Protein 1JYE (pdb70)

Nearest PDB structures (foldseek):
  1jye-assembly1_A-2  TM=1.004E+00  e=9.798E-61  Escherichia coli
  1jyf-assembly1_A  TM=9.906E-01  e=1.020E-54  Escherichia coli
  1efa-assembly2_C  TM=9.913E-01  e=7.506E-55  Escherichia coli
  1efa-assembly1_B  TM=9.898E-01  e=4.723E-54  Escherichia coli
  2pe5-assembly2_C-2  TM=9.910E-01  e=2.701E-52  Escherichia coli

Radius of gyration: 19.27 Å; Cα contacts (8 Å, |Δi|>4): 608; chains: 1; bounding box: 32×57×35 Å

Solvent-accessible surface area: 11690 Å² total; per-residue (Å²): 121,48,0,0,0,0,0,13,15,68,100,66,43,30,15,32,58,12,3,57,7,0,79,59,60,1,113,106,67,58,7,70,33,41,60,24,109,5,144,145,91,42,27,117,15,0,48,69,5,0,124,76,2,37,69,104,210,8,53,0,0,0,0,7,12,31,5,61,46,122,45,0,66,32,0,59,79,33,1,86,158,33,28,5,2,0,11,26,3,20,30,146,4,101,7,6,0,0,9,20,11,28,66,54,0,0,68,37,1,0,74,20,0,39,89,54,38,1,113,88,0,1,4,2,1,0,24,65,100,10,8,34,1,84,39,18,23,61,5,3,52,78,15,0,95,158,52,169,12,164,31,55,18,90,56,82,8,81,45,44,32,108,8,0,34,89,35,1,41,84,2,21,115,114,58,50,80,1,38,0,4,2,0,0,7,0,65,0,0,69,3,0,5,108,0,0,79,108,47,67,51,150,16,2,43,48,1,0,0,2,1,4,9,36,9,138,98,0,53,107,21,155,37,44,0,0,0,1,88,18,44,18,126,57,2,0,54,19,0,0,42,49,0,28,72,19,54,121,72,106,31,105,153,29,52,62,87,8,99,19,54,40,34,146,60,139,0,12,95,59,85

Secondary structure (DSSP, 8-state):
-EEEEEES-TTSHHHHHHHHHHHHHHHHTT-EEEEEE--SSSHHHHHHHHHHHHTTT-S-EEEES---HHHHHHHHHHTTTS-EEESSS-TTSSS-EEEE-HHHHHHHHHHHHHHHT--SEEEEE--TTSHHHHHHHHHHHHHHHHTT---SEEEE--SSHHHHHHHHHHHHHTT---SEEEESSHHHHHHHHHHHHHTT--BTTTBEEE-SB--GGGGGSSSPPBEEE--HHHHHHHHHHHHHHHHTT-S-SSEEEE--EEE--SS----

InterPro domains:
  IPR000843 LacI-type HTH domain [PF00356] (5-50)
  IPR000843 LacI-type HTH domain [PR00036] (5-15)
  IPR000843 LacI-type HTH domain [PR00036] (15-25)
  IPR000843 LacI-type HTH domain [PS50932] (4-58)
  IPR000843 LacI-type HTH domain [SM00354] (3-73)
  IPR000843 LacI-type HTH domain [cd01392] (7-58)
  IPR010982 Lambda repressor-like, DNA-binding domain superfamily [G3DSA:1.10.260.40] (1-62)
  IPR010982 Lambda repressor-like, DNA-binding domain superfamily [SSF47413] (2-61)
  IPR028082 Periplasmic binding protein-like I [SSF53822] (61-326)
  IPR046335 Transcriptional regulator LacI/GalR-like, sensor domain [PF13377] (171-329)

Structure (mmCIF, N/CA/C/O backbone):
data_1JYE
#
_entry.id   1JYE
#
_cell.length_a   87.007
_cell.length_b   87.007
_cell.length_c   224.098
_cell.angle_alpha   90.00
_cell.angle_beta   90.00
_cell.angle_gamma   90.00
#
_symmetry.space_group_name_H-M   'I 41 2 2'
#
loop_
_entity.id
_entity.type
_entity.pdbx_description
1 polymer 'Lactose Operon Repressor'
2 non-polymer GLYCEROL
3 water water
#
loop_
_atom_site.group_PDB
_atom_site.id
_atom_site.type_symbol
_atom_site.label_atom_id
_atom_site.label_alt_id
_atom_site.label_comp_id
_atom_site.label_asym_id
_atom_site.label_entity_id
_atom_site.label_seq_id
_atom_site.pdbx_PDB_ins_code
_atom_site.Cartn_x
_atom_site.Cartn_y
_atom_site.Cartn_z
_atom_site.occupancy
_atom_site.B_iso_or_equiv
_atom_site.auth_seq_id
_atom_site.auth_comp_id
_atom_site.auth_asym_id
_atom_site.auth_atom_id
_atom_site.pdbx_PDB_model_num
ATOM 1 N N . LEU A 1 62 ? 55.976 64.305 82.310 1.00 32.68 62 LEU A N 1
ATOM 2 C CA . LEU A 1 62 ? 55.750 63.452 83.513 1.00 31.86 62 LEU A CA 1
ATOM 3 C C . LEU A 1 62 ? 56.924 62.500 83.707 1.00 31.25 62 LEU A C 1
ATOM 4 O O . LEU A 1 62 ? 57.338 61.815 82.771 1.00 29.73 62 LEU A O 1
ATOM 9 N N . LEU A 1 63 ? 57.447 62.454 84.929 1.00 30.31 63 LEU A N 1
ATOM 10 C CA . LEU A 1 63 ? 58.591 61.603 85.238 1.00 28.59 63 LEU A CA 1
ATOM 11 C C . LEU A 1 63 ? 58.507 60.962 86.622 1.00 27.73 63 LEU A C 1
ATOM 12 O O . LEU A 1 63 ? 58.271 61.645 87.620 1.00 29.08 63 LEU A O 1
ATOM 17 N N . ILE A 1 64 ? 58.707 59.649 86.679 1.00 24.75 64 ILE A N 1
ATOM 18 C CA . ILE A 1 64 ? 58.683 58.934 87.948 1.00 22.99 64 ILE A CA 1
ATOM 19 C C . ILE A 1 64 ? 60.006 58.205 88.151 1.00 21.61 64 ILE A C 1
ATOM 20 O O . ILE A 1 64 ? 60.744 57.954 87.196 1.00 21.12 64 ILE A O 1
ATOM 25 N N . GLY A 1 65 ? 60.310 57.880 89.401 1.00 18.01 65 GLY A N 1
ATOM 26 C CA . GLY A 1 65 ? 61.552 57.197 89.694 1.00 16.95 65 GLY A CA 1
ATOM 27 C C . GLY A 1 65 ? 61.335 55.844 90.335 1.00 17.21 65 GLY A C 1
ATOM 28 O O . GLY A 1 65 ? 60.389 55.648 91.098 1.00 17.01 65 GLY A O 1
ATOM 29 N N . VAL A 1 66 ? 62.215 54.904 90.015 1.00 15.38 66 VAL A N 1
ATOM 30 C CA . VAL A 1 66 ? 62.131 53.563 90.572 1.00 15.56 66 VAL A CA 1
ATOM 31 C C . VAL A 1 66 ? 63.460 53.173 91.210 1.00 16.12 66 VAL A C 1
ATOM 32 O O . VAL A 1 66 ? 64.502 53.212 90.555 1.00 15.27 66 VAL A O 1
ATOM 36 N N . ALA A 1 67 ? 63.421 52.824 92.493 1.00 15.57 67 ALA A N 1
ATOM 37 C CA . ALA A 1 67 ? 64.613 52.364 93.201 1.00 16.19 67 ALA A CA 1
ATOM 38 C C . ALA A 1 67 ? 64.375 50.859 93.221 1.00 16.28 67 ALA A C 1
ATOM 39 O O . ALA A 1 67 ? 63.389 50.393 93.792 1.00 16.50 67 ALA A O 1
ATOM 41 N N . THR A 1 68 ? 65.261 50.088 92.603 1.00 15.96 68 THR A N 1
ATOM 42 C CA . THR A 1 68 ? 65.019 48.651 92.526 1.00 15.23 68 THR A CA 1
ATOM 43 C C . THR A 1 68 ? 66.161 47.711 92.867 1.00 16.33 68 THR A C 1
ATOM 44 O O . THR A 1 68 ? 67.336 48.058 92.741 1.00 16.65 68 THR A O 1
ATOM 48 N N . SER A 1 69 ? 65.789 46.508 93.298 1.00 16.44 69 SER A N 1
ATOM 49 C CA . SER A 1 69 ? 66.756 45.465 93.595 1.00 17.34 69 SER A CA 1
ATOM 50 C C . SER A 1 69 ? 67.341 45.132 92.226 1.00 17.36 69 SER A C 1
ATOM 51 O O . SER A 1 69 ? 66.770 45.506 91.202 1.00 18.20 69 SER A O 1
ATOM 54 N N . SER A 1 70 ? 68.461 44.421 92.207 1.00 17.91 70 SER A N 1
ATOM 55 C CA . SER A 1 70 ? 69.108 44.070 90.949 1.00 18.11 70 SER A CA 1
ATOM 56 C C . SER A 1 70 ? 68.174 43.462 89.906 1.00 18.27 70 SER A C 1
ATOM 57 O O . SER A 1 70 ? 67.407 42.542 90.196 1.00 17.28 70 SER A O 1
ATOM 60 N N . LEU A 1 71 ? 68.254 43.977 88.683 1.00 17.64 71 LEU A N 1
ATOM 61 C CA . LEU A 1 71 ? 67.428 43.473 87.595 1.00 19.22 71 LEU A CA 1
ATOM 62 C C . LEU A 1 71 ? 67.989 42.159 87.061 1.00 18.93 71 LEU A C 1
ATOM 63 O O . LEU A 1 71 ? 67.422 41.554 86.153 1.00 19.78 71 LEU A O 1
ATOM 68 N N . ALA A 1 72 ? 69.107 41.722 87.634 1.00 20.23 72 ALA A N 1
ATOM 69 C CA . ALA A 1 72 ? 69.714 40.458 87.236 1.00 21.19 72 ALA A CA 1
ATOM 70 C C . ALA A 1 72 ? 68.844 39.356 87.829 1.00 21.91 72 ALA A C 1
ATOM 71 O O . ALA A 1 72 ? 68.890 38.205 87.392 1.00 22.12 72 ALA A O 1
ATOM 73 N N . LEU A 1 73 ? 68.054 39.730 88.834 1.00 20.99 73 LEU A N 1
ATOM 74 C CA . LEU A 1 73 ? 67.140 38.812 89.507 1.00 21.41 73 LEU A CA 1
ATOM 75 C C . LEU A 1 73 ? 65.840 38.766 88.705 1.00 21.70 73 LEU A C 1
ATOM 76 O O . LEU A 1 73 ? 65.375 39.791 88.203 1.00 21.82 73 LEU A O 1
ATOM 81 N N . HIS A 1 74 ? 65.249 37.581 88.594 1.00 21.18 74 HIS A N 1
ATOM 82 C CA . HIS A 1 74 ? 64.025 37.410 87.821 1.00 21.94 74 HIS A CA 1
ATOM 83 C C . HIS A 1 74 ? 62.822 38.232 88.274 1.00 20.43 74 HIS A C 1
ATOM 84 O O . HIS A 1 74 ? 62.254 38.983 87.483 1.00 19.62 74 HIS A O 1
ATOM 91 N N . ALA A 1 75 ? 62.428 38.095 89.536 1.00 19.89 75 ALA A N 1
ATOM 92 C CA . ALA A 1 75 ? 61.269 38.831 90.037 1.00 20.23 75 ALA A CA 1
ATOM 93 C C . ALA A 1 75 ? 61.368 40.344 89.817 1.00 18.21 75 ALA A C 1
ATOM 94 O O . ALA A 1 75 ? 60.463 40.953 89.244 1.00 17.81 75 ALA A O 1
ATOM 96 N N . PRO A 1 76 ? 62.465 40.974 90.268 1.00 18.35 76 PRO A N 1
ATOM 97 C CA . PRO A 1 76 ? 62.593 42.421 90.074 1.00 18.45 76 PRO A CA 1
ATOM 98 C C . PRO A 1 76 ? 62.488 42.837 88.604 1.00 18.19 76 PRO A C 1
ATOM 99 O O . PRO A 1 76 ? 61.826 43.819 88.277 1.00 17.11 76 PRO A O 1
ATOM 103 N N . SER A 1 77 ? 63.132 42.087 87.714 1.00 17.74 77 SER A N 1
ATOM 104 C CA . SER A 1 77 ? 63.081 42.429 86.297 1.00 18.13 77 SER A CA 1
ATOM 105 C C . SER A 1 77 ? 61.670 42.318 85.718 1.00 16.97 77 SER A C 1
ATOM 106 O O . SER A 1 77 ? 61.285 43.109 84.864 1.00 16.89 77 SER A O 1
ATOM 109 N N . GLN A 1 78 ? 60.887 41.352 86.186 1.00 16.19 78 GLN A N 1
ATOM 110 C CA . GLN A 1 78 ? 59.526 41.206 85.675 1.00 16.84 78 GLN A CA 1
ATOM 111 C C . GLN A 1 78 ? 58.676 42.383 86.145 1.00 15.26 78 GLN A C 1
ATOM 112 O O . GLN A 1 78 ? 57.870 42.929 85.392 1.00 14.26 78 GLN A O 1
ATOM 118 N N . ILE A 1 79 ? 58.859 42.774 87.400 1.00 14.42 79 ILE A N 1
ATOM 119 C CA . ILE A 1 79 ? 58.108 43.892 87.948 1.00 14.19 79 ILE A CA 1
ATOM 120 C C . ILE A 1 79 ? 58.455 45.198 87.238 1.00 13.42 79 ILE A C 1
ATOM 121 O O . ILE A 1 79 ? 57.567 45.935 86.811 1.00 13.87 79 ILE A O 1
ATOM 126 N N . VAL A 1 80 ? 59.746 45.481 87.099 1.00 15.25 80 VAL A N 1
ATOM 127 C CA . VAL A 1 80 ? 60.163 46.718 86.450 1.00 13.69 80 VAL A CA 1
ATOM 128 C C . VAL A 1 80 ? 59.743 46.762 84.983 1.00 13.23 80 VAL A C 1
ATOM 129 O O . VAL A 1 80 ? 59.404 47.824 84.464 1.00 12.87 80 VAL A O 1
ATOM 133 N N . ALA A 1 81 ? 59.749 45.611 84.317 1.00 14.56 81 ALA A N 1
ATOM 134 C CA . ALA A 1 81 ? 59.328 45.561 82.919 1.00 14.07 81 ALA A CA 1
ATOM 135 C C . ALA A 1 81 ? 57.879 46.036 82.831 1.00 13.91 81 ALA A C 1
ATOM 136 O O . ALA A 1 81 ? 57.520 46.829 81.963 1.00 14.97 81 ALA A O 1
ATOM 138 N N . ALA A 1 82 ? 57.047 45.546 83.745 1.00 14.10 82 ALA A N 1
ATOM 139 C CA . ALA A 1 82 ? 55.638 45.918 83.774 1.00 14.16 82 ALA A CA 1
ATOM 140 C C . ALA A 1 82 ? 55.481 47.397 84.113 1.00 14.18 82 ALA A C 1
ATOM 141 O O . ALA A 1 82 ? 54.597 48.072 83.589 1.00 15.41 82 ALA A O 1
ATOM 143 N N . ILE A 1 83 ? 56.332 47.895 85.003 1.00 13.31 83 ILE A N 1
ATOM 144 C CA . ILE A 1 83 ? 56.291 49.303 85.377 1.00 13.53 83 ILE A CA 1
ATOM 145 C C . ILE A 1 83 ? 56.587 50.161 84.148 1.00 14.83 83 ILE A C 1
ATOM 146 O O . ILE A 1 83 ? 55.864 51.115 83.850 1.00 15.96 83 ILE A O 1
ATOM 151 N N . LEU A 1 84 ? 57.647 49.809 83.426 1.00 15.11 84 LEU A N 1
ATOM 152 C CA . LEU A 1 84 ? 58.032 50.564 82.239 1.00 15.82 84 LEU A CA 1
ATOM 153 C C . LEU A 1 84 ? 56.961 50.507 81.158 1.00 17.11 84 LEU A C 1
ATOM 154 O O . LEU A 1 84 ? 56.714 51.495 80.467 1.00 18.44 84 LEU A O 1
ATOM 159 N N . SER A 1 85 ? 56.325 49.351 81.009 1.00 17.29 85 SER A N 1
ATOM 160 C CA . SER A 1 85 ? 55.278 49.203 80.007 1.00 18.95 85 SER A CA 1
ATOM 161 C C . SER A 1 85 ? 54.085 50.104 80.318 1.00 18.77 85 SER A C 1
ATOM 162 O O . SER A 1 85 ? 53.599 50.831 79.448 1.00 18.18 85 SER A O 1
ATOM 165 N N . ARG A 1 86 ? 53.618 50.061 81.564 1.00 16.83 86 ARG A N 1
ATOM 166 C CA . ARG A 1 86 ? 52.471 50.867 81.968 1.00 18.16 86 ARG A CA 1
ATOM 167 C C . ARG A 1 86 ? 52.793 52.358 81.955 1.00 19.37 86 ARG A C 1
ATOM 168 O O . ARG A 1 86 ? 51.947 53.180 81.594 1.00 20.62 86 ARG A O 1
ATOM 176 N N . ALA A 1 87 ? 54.014 52.708 82.348 1.00 18.09 87 ALA A N 1
ATOM 177 C CA . ALA A 1 87 ? 54.431 54.105 82.358 1.00 18.76 87 ALA A CA 1
ATOM 178 C C . ALA A 1 87 ? 54.359 54.650 80.934 1.00 20.74 87 ALA A C 1
ATOM 179 O O . ALA A 1 87 ? 53.839 55.742 80.700 1.00 20.99 87 ALA A O 1
ATOM 181 N N . ASP A 1 88 ? 54.884 53.875 79.990 1.00 22.03 88 ASP A N 1
ATOM 182 C CA . ASP A 1 88 ? 54.876 54.256 78.580 1.00 25.37 88 ASP A CA 1
ATOM 183 C C . ASP A 1 88 ? 53.433 54.488 78.143 1.00 26.27 88 ASP A C 1
ATOM 184 O O . ASP A 1 88 ? 53.125 55.471 77.467 1.00 26.33 88 ASP A O 1
ATOM 189 N N . GLN A 1 89 ? 52.554 53.574 78.542 1.00 26.20 89 GLN A N 1
ATOM 190 C CA . GLN A 1 89 ? 51.136 53.652 78.205 1.00 27.58 89 GLN A CA 1
ATOM 191 C C . GLN A 1 89 ? 50.490 54.932 78.718 1.00 27.65 89 GLN A C 1
ATOM 192 O O . GLN A 1 89 ? 49.633 55.513 78.052 1.00 27.87 89 GLN A O 1
ATOM 198 N N . LEU A 1 90 ? 50.902 55.368 79.903 1.00 25.93 90 LEU A N 1
ATOM 199 C CA . LEU A 1 90 ? 50.334 56.567 80.506 1.00 27.21 90 LEU A CA 1
ATOM 200 C C . LEU A 1 90 ? 51.125 57.843 80.227 1.00 27.11 90 LEU A C 1
ATOM 201 O O . LEU A 1 90 ? 50.834 58.895 80.798 1.00 28.45 90 LEU A O 1
ATOM 206 N N . GLY A 1 91 ? 52.122 57.747 79.353 1.00 26.98 91 GLY A N 1
ATOM 207 C CA . GLY A 1 91 ? 52.921 58.910 79.002 1.00 26.50 91 GLY A CA 1
ATOM 208 C C . GLY A 1 91 ? 53.887 59.399 80.064 1.00 26.09 91 GLY A C 1
ATOM 209 O O . GLY A 1 91 ? 54.165 60.595 80.155 1.00 27.58 91 GLY A O 1
ATOM 210 N N . ALA A 1 92 ? 54.412 58.483 80.869 1.00 23.81 92 ALA A N 1
ATOM 211 C CA . ALA A 1 92 ? 55.353 58.857 81.915 1.00 22.52 92 ALA A CA 1
ATOM 212 C C . ALA A 1 92 ? 56.725 58.249 81.660 1.00 20.82 92 ALA A C 1
ATOM 213 O O . ALA A 1 92 ? 56.834 57.067 81.333 1.00 22.21 92 ALA A O 1
ATOM 215 N N . SER A 1 93 ? 57.766 59.064 81.796 1.00 20.42 93 SER A N 1
ATOM 216 C CA . SER A 1 93 ? 59.132 58.593 81.621 1.00 20.28 93 SER A CA 1
ATOM 217 C C . SER A 1 93 ? 59.573 58.059 82.973 1.00 19.66 93 SER A C 1
ATOM 218 O O . SER A 1 93 ? 59.035 58.459 84.007 1.00 19.88 93 SER A O 1
ATOM 221 N N . VAL A 1 94 ? 60.554 57.166 82.968 1.00 18.52 94 VAL A N 1
ATOM 222 C CA . VAL A 1 94 ? 61.012 56.558 84.209 1.00 17.07 94 VAL A CA 1
ATOM 223 C C . VAL A 1 94 ? 62.520 56.561 84.419 1.00 17.89 94 VAL A C 1
ATOM 224 O O . VAL A 1 94 ? 63.280 56.094 83.567 1.00 18.21 94 VAL A O 1
ATOM 228 N N . VAL A 1 95 ? 62.946 57.092 85.562 1.00 16.87 95 VAL A N 1
ATOM 229 C CA . VAL A 1 95 ? 64.356 57.103 85.922 1.00 16.93 95 VAL A CA 1
ATOM 230 C C . VAL A 1 95 ? 64.500 55.881 86.824 1.00 17.60 95 VAL A C 1
ATOM 231 O O . VAL A 1 95 ? 63.745 55.722 87.783 1.00 17.14 95 VAL A O 1
ATOM 235 N N . VAL A 1 96 ? 65.454 55.011 86.510 1.00 16.68 96 VAL A N 1
ATOM 236 C CA . VAL A 1 96 ? 65.650 53.799 87.295 1.00 17.43 96 VAL A CA 1
ATOM 237 C C . VAL A 1 96 ? 67.007 53.771 87.981 1.00 19.33 96 VAL A C 1
ATOM 238 O O . VAL A 1 96 ? 68.042 53.967 87.342 1.00 19.59 96 VAL A O 1
ATOM 242 N N . SER A 1 97 ? 66.992 53.529 89.289 1.00 18.57 97 SER A N 1
ATOM 243 C CA . SER A 1 97 ? 68.216 53.452 90.074 1.00 19.83 97 SER A CA 1
ATOM 244 C C . SER A 1 97 ? 68.276 52.067 90.709 1.00 21.21 97 SER A C 1
ATOM 245 O O . SER A 1 97 ? 67.341 51.654 91.401 1.00 19.82 97 SER A O 1
ATOM 248 N N . MET A 1 98 ? 69.363 51.344 90.462 1.00 20.50 98 MET A N 1
ATOM 249 C CA . MET A 1 98 ? 69.518 50.005 91.016 1.00 23.54 98 MET A CA 1
ATOM 250 C C . MET A 1 98 ? 70.311 50.119 92.312 1.00 27.23 98 MET A C 1
ATOM 251 O O . MET A 1 98 ? 71.440 50.606 92.321 1.00 27.25 98 MET A O 1
ATOM 256 N N . VAL A 1 99 ? 69.710 49.669 93.408 1.00 29.46 99 VAL A N 1
ATOM 257 C CA . VAL A 1 99 ? 70.339 49.758 94.720 1.00 34.49 99 VAL A CA 1
ATOM 258 C C . VAL A 1 99 ? 71.606 48.930 94.884 1.00 38.61 99 VAL A C 1
ATOM 259 O O . VAL A 1 99 ? 71.648 47.752 94.533 1.00 39.19 99 VAL A O 1
ATOM 263 N N . GLU A 1 100 ? 72.636 49.568 95.438 1.00 43.06 100 GLU A N 1
ATOM 264 C CA . GLU A 1 100 ? 73.928 48.933 95.672 1.00 47.51 100 GLU A CA 1
ATOM 265 C C . GLU A 1 100 ? 73.795 47.658 96.502 1.00 49.08 100 GLU A C 1
ATOM 266 O O . GLU A 1 100 ? 74.787 46.988 96.788 1.00 50.20 100 GLU A O 1
ATOM 272 N N . ARG A 1 101 ? 72.564 47.339 96.891 1.00 51.10 101 ARG A N 1
ATOM 273 C CA . ARG A 1 101 ? 72.271 46.141 97.670 1.00 51.91 101 ARG A CA 1
ATOM 274 C C . ARG A 1 101 ? 72.701 46.223 99.130 1.00 51.21 101 ARG A C 1
ATOM 275 O O . ARG A 1 101 ? 73.656 46.919 99.477 1.00 51.25 101 ARG A O 1
ATOM 283 N N . SER A 1 102 ? 71.975 45.497 99.974 1.00 49.97 102 SER A N 1
ATOM 284 C CA . SER A 1 102 ? 72.245 45.430 101.404 1.00 48.39 102 SER A CA 1
ATOM 285 C C . SER A 1 102 ? 72.261 46.769 102.131 1.00 46.59 102 SER A C 1
ATOM 286 O O . SER A 1 102 ? 73.210 47.546 102.005 1.00 47.06 102 SER A O 1
ATOM 289 N N . GLY A 1 103 ? 71.206 47.037 102.895 1.00 43.84 103 GLY A N 1
ATOM 290 C CA . GLY A 1 103 ? 71.158 48.268 103.660 1.00 40.40 103 GLY A CA 1
ATOM 291 C C . GLY A 1 103 ? 70.136 49.325 103.293 1.00 37.03 103 GLY A C 1
ATOM 292 O O . GLY A 1 103 ? 69.854 49.579 102.120 1.00 35.59 103 GLY A O 1
ATOM 293 N N . VAL A 1 104 ? 69.589 49.954 104.328 1.00 33.50 104 VAL A N 1
ATOM 294 C CA . VAL A 1 104 ? 68.609 51.013 104.164 1.00 30.14 104 VAL A CA 1
ATOM 295 C C . VAL A 1 104 ? 69.324 52.264 103.656 1.00 28.78 104 VAL A C 1
ATOM 296 O O . VAL A 1 104 ? 68.734 53.088 102.961 1.00 27.00 104 VAL A O 1
ATOM 300 N N . GLU A 1 105 ? 70.603 52.397 103.999 1.00 28.32 105 GLU A N 1
ATOM 301 C CA . GLU A 1 105 ? 71.383 53.552 103.567 1.00 27.82 105 GLU A CA 1
ATOM 302 C C . GLU A 1 105 ? 71.568 53.552 102.053 1.00 26.09 105 GLU A C 1
ATOM 303 O O . GLU A 1 105 ? 71.523 54.602 101.417 1.00 25.70 105 GLU A O 1
ATOM 309 N N . ALA A 1 106 ? 71.780 52.370 101.485 1.00 25.15 106 ALA A N 1
ATOM 310 C CA . ALA A 1 106 ? 71.963 52.240 100.044 1.00 23.61 106 ALA A CA 1
ATOM 311 C C . ALA A 1 106 ? 70.678 52.650 99.332 1.00 23.24 106 ALA A C 1
ATOM 312 O O . ALA A 1 106 ? 70.716 53.286 98.278 1.00 21.49 106 ALA A O 1
ATOM 314 N N . CYS A 1 107 ? 69.539 52.289 99.917 1.00 21.43 107 CYS A N 1
ATOM 315 C CA . CYS A 1 107 ? 68.250 52.627 99.326 1.00 21.37 107 CYS A CA 1
ATOM 316 C C . CYS A 1 107 ? 67.988 54.122 99.466 1.00 21.84 107 CYS A C 1
ATOM 317 O O . CYS A 1 107 ? 67.458 54.753 98.555 1.00 21.84 107 CYS A O 1
ATOM 320 N N . LYS A 1 108 ? 68.360 54.691 100.609 1.00 21.55 108 LYS A N 1
ATOM 321 C CA . LYS A 1 108 ? 68.168 56.121 100.822 1.00 22.06 108 LYS A CA 1
ATOM 322 C C . LYS A 1 108 ? 68.979 56.913 99.801 1.00 20.78 108 LYS A C 1
ATOM 323 O O . LYS A 1 108 ? 68.528 57.939 99.295 1.00 21.54 108 LYS A O 1
ATOM 329 N N . THR A 1 109 ? 70.179 56.431 99.502 1.00 21.74 109 THR A N 1
ATOM 330 C CA . THR A 1 109 ? 71.039 57.099 98.533 1.00 22.29 109 THR A CA 1
ATOM 331 C C . THR A 1 109 ? 70.377 57.071 97.158 1.00 21.33 109 THR A C 1
ATOM 332 O O . THR A 1 109 ? 70.373 58.071 96.438 1.00 21.16 109 THR A O 1
ATOM 336 N N . ALA A 1 110 ? 69.812 55.921 96.801 1.00 20.75 110 ALA A N 1
ATOM 337 C CA . ALA A 1 110 ? 69.139 55.781 95.516 1.00 18.95 110 ALA A CA 1
ATOM 338 C C . ALA A 1 110 ? 67.988 56.778 95.430 1.00 19.85 110 ALA A C 1
ATOM 339 O O . ALA A 1 110 ? 67.815 57.458 94.417 1.00 18.51 110 ALA A O 1
ATOM 341 N N . VAL A 1 111 ? 67.202 56.862 96.499 1.00 19.35 111 VAL A N 1
ATOM 342 C CA . VAL A 1 111 ? 66.076 57.784 96.544 1.00 20.44 111 VAL A CA 1
ATOM 343 C C . VAL A 1 111 ? 66.566 59.222 96.400 1.00 20.86 111 VAL A C 1
ATOM 344 O O . VAL A 1 111 ? 65.965 60.021 95.684 1.00 20.70 111 VAL A O 1
ATOM 348 N N . HIS A 1 112 ? 67.661 59.548 97.079 1.00 22.41 112 HIS A N 1
ATOM 349 C CA . HIS A 1 112 ? 68.224 60.891 96.999 1.00 24.22 112 HIS A CA 1
ATOM 350 C C . HIS A 1 112 ? 68.586 61.239 95.553 1.00 24.22 112 HIS A C 1
ATOM 351 O O . HIS A 1 112 ? 68.237 62.313 95.063 1.00 23.16 112 HIS A O 1
ATOM 358 N N . ASN A 1 113 ? 69.276 60.328 94.872 1.00 23.30 113 ASN A N 1
ATOM 359 C CA . ASN A 1 113 ? 69.673 60.567 93.486 1.00 24.47 113 ASN A CA 1
ATOM 360 C C . ASN A 1 113 ? 68.464 60.715 92.568 1.00 23.19 113 ASN A C 1
ATOM 361 O O . ASN A 1 113 ? 68.485 61.506 91.626 1.00 23.15 113 ASN A O 1
ATOM 366 N N . LEU A 1 114 ? 67.411 59.946 92.835 1.00 22.80 114 LEU A N 1
ATOM 367 C CA . LEU A 1 114 ? 66.201 60.013 92.023 1.00 22.07 114 LEU A CA 1
ATOM 368 C C . LEU A 1 114 ? 65.497 61.356 92.208 1.00 23.01 114 LEU A C 1
ATOM 369 O O . LEU A 1 114 ? 65.004 61.948 91.245 1.00 22.87 114 LEU A O 1
ATOM 374 N N . LEU A 1 115 ? 65.455 61.834 93.447 1.00 23.15 115 LEU A N 1
ATOM 375 C CA . LEU A 1 115 ? 64.820 63.113 93.742 1.00 24.46 115 LEU A CA 1
ATOM 376 C C . LEU A 1 115 ? 65.585 64.248 93.069 1.00 25.26 115 LEU A C 1
ATOM 377 O O . LEU A 1 115 ? 65.004 65.271 92.703 1.00 25.41 115 LEU A O 1
ATOM 382 N N . ALA A 1 116 ? 66.890 64.062 92.906 1.00 26.52 116 ALA A N 1
ATOM 383 C CA . ALA A 1 116 ? 67.728 65.073 92.270 1.00 28.15 116 ALA A CA 1
ATOM 384 C C . ALA A 1 116 ? 67.399 65.184 90.782 1.00 28.84 116 ALA A C 1
ATOM 385 O O . ALA A 1 116 ? 67.738 66.177 90.132 1.00 28.41 116 ALA A O 1
ATOM 387 N N . GLN A 1 117 ? 66.745 64.159 90.244 1.00 28.64 117 GLN A N 1
ATOM 388 C CA . GLN A 1 117 ? 66.366 64.159 88.835 1.00 28.98 117 GLN A CA 1
ATOM 389 C C . GLN A 1 117 ? 64.964 64.736 88.658 1.00 29.25 117 GLN A C 1
ATOM 390 O O . GLN A 1 117 ? 64.390 64.688 87.572 1.00 29.73 117 GLN A O 1
ATOM 396 N N . ARG A 1 118 ? 64.421 65.277 89.745 1.00 30.35 118 ARG A N 1
ATOM 397 C CA . ARG A 1 118 ? 63.098 65.894 89.749 1.00 31.03 118 ARG A CA 1
ATOM 398 C C . ARG A 1 118 ? 61.921 64.965 89.458 1.00 29.91 118 ARG A C 1
ATOM 399 O O . ARG A 1 118 ? 60.981 65.349 88.763 1.00 28.92 118 ARG A O 1
ATOM 407 N N . VAL A 1 119 ? 61.961 63.748 89.988 1.00 28.64 119 VAL A N 1
ATOM 408 C CA . VAL A 1 119 ? 60.858 62.818 89.780 1.00 27.54 119 VAL A CA 1
ATOM 409 C C . VAL A 1 119 ? 59.693 63.292 90.653 1.00 26.72 119 VAL A C 1
ATOM 410 O O . VAL A 1 119 ? 59.914 63.880 91.714 1.00 27.09 119 VAL A O 1
ATOM 414 N N . SER A 1 120 ? 58.462 63.049 90.207 1.00 25.41 120 SER A N 1
ATOM 415 C CA . SER A 1 120 ? 57.281 63.472 90.959 1.00 25.61 120 SER A CA 1
ATOM 416 C C . SER A 1 120 ? 56.597 62.308 91.669 1.00 23.41 120 SER A C 1
ATOM 417 O O . SER A 1 120 ? 55.523 62.464 92.255 1.00 23.38 120 SER A O 1
ATOM 420 N N . GLY A 1 121 ? 57.229 61.142 91.611 1.00 21.14 121 GLY A N 1
ATOM 421 C CA . GLY A 1 121 ? 56.683 59.961 92.253 1.00 19.72 121 GLY A CA 1
ATOM 422 C C . GLY A 1 121 ? 57.757 58.898 92.327 1.00 18.86 121 GLY A C 1
ATOM 423 O O . GLY A 1 121 ? 58.601 58.805 91.437 1.00 18.52 121 GLY A O 1
ATOM 424 N N . LEU A 1 122 ? 57.730 58.095 93.386 1.00 16.45 122 LEU A N 1
ATOM 425 C CA . LEU A 1 122 ? 58.725 57.049 93.567 1.00 16.45 122 LEU A CA 1
ATOM 426 C C . LEU A 1 122 ? 58.138 55.669 93.829 1.00 16.14 122 LEU A C 1
ATOM 427 O O . LEU A 1 122 ? 57.210 55.518 94.619 1.00 15.89 122 LEU A O 1
ATOM 432 N N . ILE A 1 123 ? 58.681 54.665 93.148 1.00 13.71 123 ILE A N 1
ATOM 433 C CA . ILE A 1 123 ? 58.268 53.287 93.379 1.00 13.48 123 ILE A CA 1
ATOM 434 C C . ILE A 1 123 ? 59.504 52.611 93.970 1.00 15.22 123 ILE A C 1
ATOM 435 O O . ILE A 1 123 ? 60.570 52.589 93.350 1.00 16.20 123 ILE A O 1
ATOM 440 N N . ILE A 1 124 ? 59.369 52.094 95.187 1.00 13.66 124 ILE A N 1
ATOM 441 C CA . ILE A 1 124 ? 60.478 51.438 95.871 1.00 14.60 124 ILE A CA 1
ATOM 442 C C . ILE A 1 124 ? 60.328 49.922 95.757 1.00 14.41 124 ILE A C 1
ATOM 443 O O . ILE A 1 124 ? 59.558 49.297 96.495 1.00 14.78 124 ILE A O 1
ATOM 448 N N . ASN A 1 125 ? 61.069 49.342 94.818 1.00 13.94 125 ASN A N 1
ATOM 449 C CA . ASN A 1 125 ? 61.040 47.905 94.562 1.00 14.82 125 ASN A CA 1
ATOM 450 C C . ASN A 1 125 ? 62.295 47.282 95.174 1.00 16.00 125 ASN A C 1
ATOM 451 O O . ASN A 1 12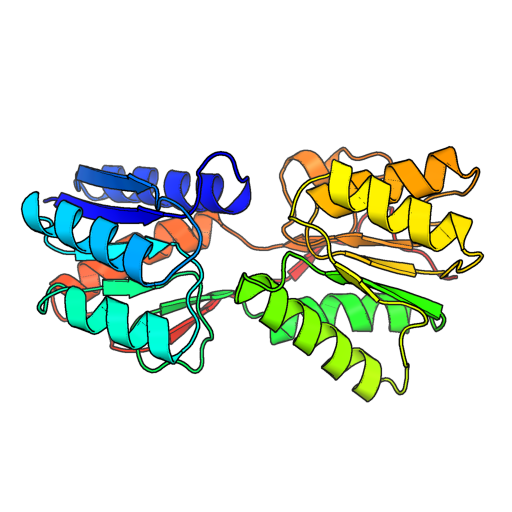5 ? 63.107 46.670 94.481 1.00 14.65 125 ASN A O 1
ATOM 456 N N . TYR A 1 126 ? 62.429 47.435 96.489 1.00 16.14 126 TYR A N 1
ATOM 457 C CA . TYR A 1 126 ? 63.589 46.950 97.228 1.00 16.45 126 TYR A CA 1
ATOM 458 C C . TYR A 1 126 ? 63.110 46.449 98.597 1.00 16.25 126 TYR A C 1
ATOM 459 O O . TYR A 1 126 ? 62.297 47.102 99.243 1.00 16.83 126 TYR A O 1
ATOM 468 N N . PRO A 1 127 ? 63.615 45.291 99.059 1.00 15.94 127 PRO A N 1
ATOM 469 C CA . PRO A 1 127 ? 63.194 44.741 100.356 1.00 15.66 127 PRO A CA 1
ATOM 470 C C . PRO A 1 127 ? 63.596 45.578 101.567 1.00 15.27 127 PRO A C 1
ATOM 471 O O . PRO A 1 127 ? 64.776 45.825 101.800 1.00 16.64 127 PRO A O 1
ATOM 475 N N . LEU A 1 128 ? 62.604 46.001 102.346 1.00 14.30 128 LEU A N 1
ATOM 476 C CA . LEU A 1 128 ? 62.860 46.829 103.523 1.00 15.18 128 LEU A CA 1
ATOM 477 C C . LEU A 1 128 ? 62.011 46.392 104.710 1.00 15.46 128 LEU A C 1
ATOM 478 O O . LEU A 1 128 ? 60.821 46.132 104.552 1.00 15.74 128 LEU A O 1
ATOM 483 N N . ASP A 1 129 ? 62.609 46.312 105.896 1.00 17.00 129 ASP A N 1
ATOM 484 C CA . ASP A 1 129 ? 61.820 45.929 107.059 1.00 18.19 129 ASP A CA 1
ATOM 485 C C . ASP A 1 129 ? 61.001 47.140 107.501 1.00 19.73 129 ASP A C 1
ATOM 486 O O . ASP A 1 129 ? 61.105 48.211 106.902 1.00 19.19 129 ASP A O 1
ATOM 491 N N . ASP A 1 130 ? 60.182 46.973 108.533 1.00 19.47 130 ASP A N 1
ATOM 492 C CA . ASP A 1 130 ? 59.319 48.054 108.999 1.00 22.54 130 ASP A CA 1
ATOM 493 C C . ASP A 1 130 ? 60.013 49.394 109.221 1.00 22.09 130 ASP A C 1
ATOM 494 O O . ASP A 1 130 ? 59.670 50.390 108.580 1.00 22.12 130 ASP A O 1
ATOM 499 N N . GLN A 1 131 ? 60.988 49.421 110.122 1.00 22.06 131 GLN A N 1
ATOM 500 C CA . GLN A 1 131 ? 61.704 50.654 110.425 1.00 23.03 131 GLN A CA 1
ATOM 501 C C . GLN A 1 131 ? 62.458 51.258 109.245 1.00 21.59 131 GLN A C 1
ATOM 502 O O . GLN A 1 131 ? 62.456 52.477 109.067 1.00 20.89 131 GLN A O 1
ATOM 508 N N . ASP A 1 132 ? 63.096 50.417 108.437 1.00 21.04 132 ASP A N 1
ATOM 509 C CA . ASP A 1 132 ? 63.837 50.920 107.286 1.00 20.21 132 ASP A CA 1
ATOM 510 C C . ASP A 1 132 ? 62.911 51.498 106.218 1.00 19.56 132 ASP A C 1
ATOM 511 O O . ASP A 1 132 ? 63.249 52.492 105.572 1.00 17.96 132 ASP A O 1
ATOM 516 N N . ALA A 1 133 ? 61.746 50.882 106.026 1.00 18.16 133 ALA A N 1
ATOM 517 C CA . ALA A 1 133 ? 60.800 51.381 105.030 1.00 18.11 133 ALA A CA 1
ATOM 518 C C . ALA A 1 133 ? 60.295 52.754 105.466 1.00 18.54 133 ALA A C 1
ATOM 519 O O . ALA A 1 133 ? 60.153 53.667 104.650 1.00 18.35 133 ALA A O 1
ATOM 521 N N . ILE A 1 134 ? 60.023 52.898 106.759 1.00 18.87 134 ILE A N 1
ATOM 522 C CA . ILE A 1 134 ? 59.555 54.176 107.284 1.00 19.54 134 ILE A CA 1
ATOM 523 C C . ILE A 1 134 ? 60.649 55.223 107.078 1.00 19.53 134 ILE A C 1
ATOM 524 O O . ILE A 1 134 ? 60.369 56.369 106.724 1.00 20.91 134 ILE A O 1
ATOM 529 N N . ALA A 1 135 ? 61.898 54.814 107.280 1.00 20.53 135 ALA A N 1
ATOM 530 C CA . ALA A 1 135 ? 63.036 55.711 107.110 1.00 20.82 135 ALA A CA 1
ATOM 531 C C . ALA A 1 135 ? 63.166 56.147 105.651 1.00 20.83 135 ALA A C 1
ATOM 532 O O . ALA A 1 135 ? 63.426 57.317 105.360 1.00 20.25 135 ALA A O 1
ATOM 534 N N . VAL A 1 136 ? 62.992 55.206 104.729 1.00 19.17 136 VAL A N 1
ATOM 535 C CA . VAL A 1 136 ? 63.081 55.536 103.311 1.00 18.84 136 VAL A CA 1
ATOM 536 C C . VAL A 1 136 ? 61.947 56.480 102.917 1.00 19.16 136 VAL A C 1
ATOM 537 O O . VAL A 1 136 ? 62.153 57.427 102.158 1.00 19.04 136 VAL A O 1
ATOM 541 N N . GLU A 1 137 ? 60.750 56.235 103.440 1.00 17.85 137 GLU A N 1
ATOM 542 C CA . GLU A 1 137 ? 59.615 57.092 103.121 1.00 20.64 137 GLU A CA 1
ATOM 543 C C . GLU A 1 137 ? 59.899 58.525 103.570 1.00 21.01 137 GLU A C 1
ATOM 544 O O . GLU A 1 137 ? 59.565 59.484 102.873 1.00 21.24 137 GLU A O 1
ATOM 550 N N . ALA A 1 138 ? 60.518 58.665 104.737 1.00 21.98 138 ALA A N 1
ATOM 551 C CA . ALA A 1 138 ? 60.836 59.987 105.263 1.00 23.94 138 ALA A CA 1
ATOM 552 C C . ALA A 1 138 ? 61.815 60.705 104.336 1.00 24.85 138 ALA A C 1
ATOM 553 O O . ALA A 1 138 ? 61.758 61.923 104.178 1.00 27.10 138 ALA A O 1
ATOM 555 N N . ALA A 1 139 ? 62.704 59.939 103.716 1.00 25.61 139 ALA A N 1
ATOM 556 C CA . ALA A 1 139 ? 63.705 60.503 102.817 1.00 27.79 139 ALA A CA 1
ATOM 557 C C . ALA A 1 139 ? 63.147 60.938 101.463 1.00 29.23 139 ALA A C 1
ATOM 558 O O . ALA A 1 139 ? 63.829 61.620 100.701 1.00 29.22 139 ALA A O 1
ATOM 560 N N . CYS A 1 140 ? 61.912 60.556 101.162 1.00 30.14 140 CYS A N 1
ATOM 561 C CA . CYS A 1 140 ? 61.313 60.913 99.879 1.00 31.85 140 CYS A CA 1
ATOM 562 C C . CYS A 1 140 ? 60.853 62.370 99.789 1.00 34.20 140 CYS A C 1
ATOM 563 O O . CYS A 1 140 ? 60.377 62.817 98.745 1.00 34.11 140 CYS A O 1
ATOM 566 N N . THR A 1 141 ? 61.004 63.106 100.885 1.00 36.51 141 THR A N 1
ATOM 567 C CA . THR A 1 141 ? 60.633 64.519 100.935 1.00 38.16 141 THR A CA 1
ATOM 568 C C . THR A 1 141 ? 59.244 64.846 100.380 1.00 39.02 141 THR A C 1
ATOM 569 O O . THR A 1 141 ? 59.115 65.577 99.397 1.00 39.19 141 THR A O 1
ATOM 573 N N . ASN A 1 142 ? 58.210 64.305 101.016 1.00 38.93 142 ASN A N 1
ATOM 574 C CA . ASN A 1 142 ? 56.827 64.551 100.611 1.00 38.90 142 ASN A CA 1
ATOM 575 C C . ASN A 1 142 ? 56.433 64.076 99.212 1.00 37.18 142 ASN A C 1
ATOM 576 O O . ASN A 1 142 ? 55.258 64.131 98.847 1.00 37.80 142 ASN A O 1
ATOM 581 N N . VAL A 1 143 ? 57.403 63.628 98.421 1.00 33.64 143 VAL A N 1
ATOM 582 C CA . VAL A 1 143 ? 57.097 63.119 97.088 1.00 30.30 143 VAL A CA 1
ATOM 583 C C . VAL A 1 143 ? 56.413 61.772 97.324 1.00 26.79 143 VAL A C 1
ATOM 584 O O . VAL A 1 143 ? 56.903 60.961 98.102 1.00 27.20 143 VAL A O 1
ATOM 588 N N . PRO A 1 144 ? 55.273 61.516 96.662 1.00 25.06 144 PRO A N 1
ATOM 589 C CA . PRO A 1 144 ? 54.604 60.229 96.881 1.00 24.09 144 PRO A CA 1
ATOM 590 C C . PRO A 1 144 ? 55.522 59.033 96.647 1.00 21.50 144 PRO A C 1
ATOM 591 O O . PRO A 1 144 ? 56.260 58.990 95.663 1.00 20.91 144 PRO A O 1
ATOM 595 N N . ALA A 1 145 ? 55.479 58.072 97.566 1.00 20.46 145 ALA A N 1
ATOM 596 C CA . ALA A 1 145 ? 56.308 56.876 97.469 1.00 18.55 145 ALA A CA 1
ATOM 597 C C . ALA A 1 145 ? 55.476 55.617 97.682 1.00 18.73 145 ALA A C 1
ATOM 598 O O . ALA A 1 145 ? 54.695 55.527 98.631 1.00 18.66 145 ALA A O 1
ATOM 600 N N . LEU A 1 146 ? 55.665 54.641 96.801 1.00 16.71 146 LEU A N 1
ATOM 601 C CA . LEU A 1 146 ? 54.935 53.382 96.869 1.00 15.06 146 LEU A CA 1
ATOM 602 C C . LEU A 1 146 ? 55.935 52.233 96.988 1.00 14.50 146 LEU A C 1
ATOM 603 O O . LEU A 1 146 ? 56.843 52.110 96.169 1.00 15.09 146 LEU A O 1
ATOM 608 N N . PHE A 1 147 ? 55.765 51.397 98.010 1.00 13.60 147 PHE A N 1
ATOM 609 C CA . PHE A 1 147 ? 56.673 50.274 98.252 1.00 13.71 147 PHE A CA 1
ATOM 610 C C . PHE A 1 147 ? 56.110 48.943 97.764 1.00 14.00 147 PHE A C 1
ATOM 611 O O . PHE A 1 147 ? 54.943 48.630 98.003 1.00 13.70 147 PHE A O 1
ATOM 619 N N . LEU A 1 148 ? 56.951 48.153 97.100 1.00 12.95 148 LEU A N 1
ATOM 620 C CA . LEU A 1 148 ? 56.522 46.862 96.568 1.00 12.66 148 LEU A CA 1
ATOM 621 C C . LEU A 1 148 ? 57.167 45.642 97.230 1.00 13.60 148 LEU A C 1
ATOM 622 O O . LEU A 1 148 ? 56.843 44.504 96.883 1.00 14.99 148 LEU A O 1
ATOM 627 N N . ASP A 1 149 ? 58.074 45.862 98.178 1.00 14.05 149 ASP A N 1
ATOM 628 C CA . ASP A 1 149 ? 58.741 44.743 98.847 1.00 15.62 149 ASP A CA 1
ATOM 629 C C . ASP A 1 149 ? 58.891 45.039 100.332 1.00 16.15 149 ASP A C 1
ATOM 630 O O . ASP A 1 149 ? 59.988 45.317 100.823 1.00 15.65 149 ASP A O 1
ATOM 635 N N . VAL A 1 150 ? 57.769 44.974 101.035 1.00 14.88 150 VAL A N 1
ATOM 636 C CA . VAL A 1 150 ? 57.719 45.247 102.466 1.00 14.80 150 VAL A CA 1
ATOM 637 C C . VAL A 1 150 ? 56.655 44.356 103.094 1.00 15.62 150 VAL A C 1
ATOM 638 O O . VAL A 1 150 ? 56.004 43.568 102.405 1.00 16.60 150 VAL A O 1
ATOM 642 N N . SER A 1 151 ? 56.494 44.477 104.406 1.00 16.18 151 SER A N 1
ATOM 643 C CA . SER A 1 151 ? 55.462 43.732 105.110 1.00 16.86 151 SER A CA 1
ATOM 644 C C . SER A 1 151 ? 54.200 44.558 104.916 1.00 17.49 151 SER A C 1
ATOM 645 O O . SER A 1 151 ? 54.277 45.777 104.784 1.00 17.18 151 SER A O 1
ATOM 648 N N . ASP A 1 152 ? 53.040 43.912 104.901 1.00 19.04 152 ASP A N 1
ATOM 649 C CA . ASP A 1 152 ? 51.799 44.653 104.725 1.00 20.49 152 ASP A CA 1
ATOM 650 C C . ASP A 1 152 ? 51.373 45.347 106.018 1.00 21.93 152 ASP A C 1
ATOM 651 O O . ASP A 1 152 ? 50.355 46.038 106.056 1.00 23.06 152 ASP A O 1
ATOM 656 N N . GLN A 1 153 ? 52.168 45.171 107.070 1.00 21.13 153 GLN A N 1
ATOM 657 C CA . GLN A 1 153 ? 51.874 45.785 108.360 1.00 23.39 153 GLN A CA 1
ATOM 658 C C . GLN A 1 153 ? 52.551 47.145 108.513 1.00 22.89 153 GLN A C 1
ATOM 659 O O . GLN A 1 153 ? 52.178 47.934 109.379 1.00 23.09 153 GLN A O 1
ATOM 665 N N . THR A 1 154 ? 53.546 47.419 107.675 1.00 21.36 154 THR A N 1
ATOM 666 C CA . THR A 1 154 ? 54.256 48.692 107.747 1.00 20.38 154 THR A CA 1
ATOM 667 C C . THR A 1 154 ? 53.343 49.821 107.269 1.00 20.56 154 THR A C 1
ATOM 668 O O . THR A 1 154 ? 52.755 49.742 106.191 1.00 19.57 154 THR A O 1
ATOM 672 N N . PRO A 1 155 ? 53.217 50.890 108.075 1.00 20.56 155 PRO A N 1
ATOM 673 C CA . PRO A 1 155 ? 52.380 52.059 107.787 1.00 20.41 155 PRO A CA 1
ATOM 674 C C . PRO A 1 155 ? 52.852 53.002 106.686 1.00 21.63 155 PRO A C 1
ATOM 675 O O . PRO A 1 155 ? 53.105 54.184 106.933 1.00 21.91 155 PRO A O 1
ATOM 679 N N . ILE A 1 156 ? 52.970 52.472 105.473 1.00 19.13 156 ILE A N 1
ATOM 680 C CA . ILE A 1 156 ? 53.373 53.257 104.312 1.00 19.03 156 ILE A CA 1
ATOM 681 C C . ILE A 1 156 ? 52.496 52.804 103.151 1.00 17.12 156 ILE A C 1
ATOM 682 O O . ILE A 1 156 ? 51.706 51.875 103.307 1.00 17.23 156 ILE A O 1
ATOM 687 N N . ASN A 1 157 ? 52.614 53.459 102.000 1.00 16.53 157 ASN A N 1
ATOM 688 C CA . ASN A 1 157 ? 51.824 53.064 100.836 1.00 16.30 157 ASN A CA 1
ATOM 689 C C . ASN A 1 157 ? 52.528 51.877 100.204 1.00 15.59 157 ASN A C 1
ATOM 690 O O . ASN A 1 1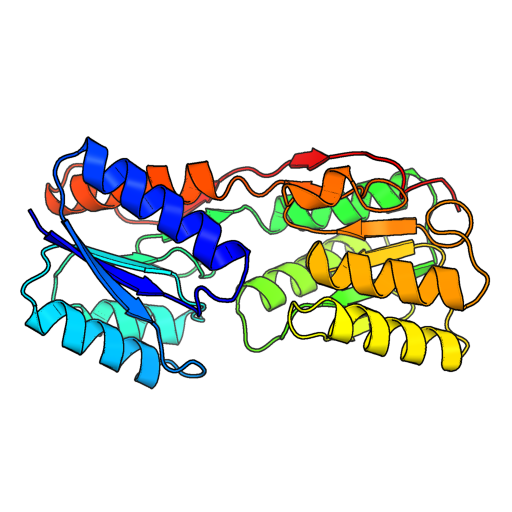57 ? 53.726 51.940 99.928 1.00 14.43 157 ASN A O 1
ATOM 695 N N . SER A 1 158 ? 51.794 50.794 99.971 1.00 15.70 158 SER A N 1
ATOM 696 C CA . SER A 1 158 ? 52.412 49.608 99.402 1.00 15.19 158 SER A CA 1
ATOM 697 C C . SER A 1 158 ? 51.449 48.672 98.693 1.00 15.06 158 SER A C 1
ATOM 698 O O . SER A 1 158 ? 50.234 48.759 98.848 1.00 14.09 158 SER A O 1
ATOM 701 N N . ILE A 1 159 ? 52.027 47.785 97.893 1.00 13.97 159 ILE A N 1
ATOM 702 C CA . ILE A 1 159 ? 51.276 46.757 97.192 1.00 13.73 159 ILE A CA 1
ATOM 703 C C . ILE A 1 159 ? 52.177 45.540 97.240 1.00 14.16 159 ILE A C 1
ATOM 704 O O . ILE A 1 159 ? 53.301 45.579 96.733 1.00 13.89 159 ILE A O 1
ATOM 709 N N . ILE A 1 160 ? 51.715 44.470 97.876 1.00 13.03 160 ILE A N 1
ATOM 710 C CA . ILE A 1 160 ? 52.514 43.257 97.929 1.00 13.03 160 ILE A CA 1
ATOM 711 C C . ILE A 1 160 ? 51.608 42.056 97.730 1.00 13.35 160 ILE A C 1
ATOM 712 O O . ILE A 1 160 ? 50.384 42.169 97.811 1.00 14.53 160 ILE A O 1
ATOM 717 N N . PHE A 1 161 ? 52.214 40.912 97.444 1.00 14.44 161 PHE A N 1
ATOM 718 C CA . PHE A 1 161 ? 51.459 39.682 97.258 1.00 13.41 161 PHE A CA 1
ATOM 719 C C . PHE A 1 161 ? 51.145 39.088 98.625 1.00 14.20 161 PHE A C 1
ATOM 720 O O . PHE A 1 161 ? 51.878 39.308 99.591 1.00 14.39 161 PHE A O 1
ATOM 728 N N . SER A 1 162 ? 50.053 38.340 98.708 1.00 14.46 162 SER A N 1
ATOM 729 C CA . SER A 1 162 ? 49.669 37.722 99.970 1.00 14.92 162 SER A CA 1
ATOM 730 C C . SER A 1 162 ? 50.581 36.551 100.336 1.00 15.16 162 SER A C 1
ATOM 731 O O . SER A 1 162 ? 50.442 35.451 99.799 1.00 16.39 162 SER A O 1
ATOM 734 N N . HIS A 1 163 ? 51.516 36.793 101.247 1.00 13.94 163 HIS A N 1
ATOM 735 C CA . HIS A 1 163 ? 52.424 35.746 101.698 1.00 14.12 163 HIS A CA 1
ATOM 736 C C . HIS A 1 163 ? 51.672 34.707 102.531 1.00 15.15 163 HIS A C 1
ATOM 737 O O . HIS A 1 163 ? 52.025 33.532 102.529 1.00 13.89 163 HIS A O 1
ATOM 744 N N . GLU A 1 164 ? 50.635 35.141 103.242 1.00 15.28 164 GLU A N 1
ATOM 745 C CA . GLU A 1 164 ? 49.843 34.214 104.052 1.00 16.38 164 GLU A CA 1
ATOM 746 C C . GLU A 1 164 ? 49.202 33.164 103.147 1.00 15.89 164 GLU A C 1
ATOM 747 O O . GLU A 1 164 ? 49.208 31.970 103.454 1.00 15.86 164 GLU A O 1
ATOM 753 N N . ASP A 1 165 ? 48.652 33.615 102.024 1.00 15.17 165 ASP A N 1
ATOM 754 C CA . ASP A 1 165 ? 47.998 32.706 101.095 1.00 16.10 165 ASP A CA 1
ATOM 755 C C . ASP A 1 165 ? 48.993 31.823 100.349 1.00 14.84 165 ASP A C 1
ATOM 756 O O . ASP A 1 165 ? 48.756 30.634 100.177 1.00 14.39 165 ASP A O 1
ATOM 761 N N . GLY A 1 166 ? 50.108 32.407 99.916 1.00 13.58 166 GLY A N 1
ATOM 762 C CA . GLY A 1 166 ? 51.102 31.635 99.190 1.00 13.47 166 GLY A CA 1
ATOM 763 C C . GLY A 1 166 ? 51.718 30.513 100.003 1.00 13.91 166 GLY A C 1
ATOM 764 O O . GLY A 1 166 ? 51.913 29.408 99.498 1.00 13.66 166 GLY A O 1
ATOM 765 N N . THR A 1 167 ? 52.024 30.785 101.270 1.00 12.52 167 THR A N 1
ATOM 766 C CA . THR A 1 167 ? 52.618 29.770 102.122 1.00 12.67 167 THR A CA 1
ATOM 767 C C . THR A 1 167 ? 51.580 28.733 102.546 1.00 13.59 167 THR A C 1
ATOM 768 O O . THR A 1 167 ? 51.881 27.545 102.616 1.00 12.57 167 THR A O 1
ATOM 772 N N . ARG A 1 168 ? 50.356 29.177 102.812 1.00 13.10 168 ARG A N 1
ATOM 773 C CA . ARG A 1 168 ? 49.300 28.250 103.202 1.00 13.57 168 ARG A CA 1
ATOM 774 C C . ARG A 1 168 ? 49.015 27.289 102.048 1.00 14.72 168 ARG A C 1
ATOM 775 O O . ARG A 1 168 ? 48.883 26.086 102.250 1.00 14.04 168 ARG A O 1
ATOM 783 N N . LEU A 1 169 ? 48.933 27.825 100.835 1.00 14.06 169 LEU A N 1
ATOM 784 C CA . LEU A 1 169 ? 48.660 26.995 99.664 1.00 14.00 169 LEU A CA 1
ATOM 785 C C . LEU A 1 169 ? 49.692 25.887 99.495 1.00 14.50 169 LEU A C 1
ATOM 786 O O . LEU A 1 169 ? 49.336 24.738 99.235 1.00 14.61 169 LEU A O 1
ATOM 791 N N . GLY A 1 170 ? 50.968 26.236 99.642 1.00 12.50 170 GLY A N 1
ATOM 792 C CA . GLY A 1 170 ? 52.026 25.253 99.499 1.00 13.20 170 GLY A CA 1
ATOM 793 C C . GLY A 1 170 ? 51.957 24.188 100.576 1.00 13.83 170 GLY A C 1
ATOM 794 O O . GLY A 1 170 ? 52.038 22.995 100.291 1.00 14.15 170 GLY A O 1
ATOM 795 N N . VAL A 1 171 ? 51.805 24.620 101.823 1.00 13.54 171 VAL A N 1
ATOM 796 C CA . VAL A 1 171 ? 51.726 23.680 102.934 1.00 14.26 171 VAL A CA 1
ATOM 797 C C . VAL A 1 171 ? 50.497 22.782 102.830 1.00 14.81 171 VAL A C 1
ATOM 798 O O . VAL A 1 171 ? 50.605 21.560 102.938 1.00 16.23 171 VAL A O 1
ATOM 802 N N . GLU A 1 172 ? 49.330 23.380 102.618 1.00 16.29 172 GLU A N 1
ATOM 803 C CA . GLU A 1 172 ? 48.104 22.594 102.533 1.00 17.43 172 GLU A CA 1
ATOM 804 C C . GLU A 1 172 ? 48.097 21.614 101.368 1.00 16.98 172 GLU A C 1
ATOM 805 O O . GLU A 1 172 ? 47.516 20.533 101.466 1.00 17.04 172 GLU A O 1
ATOM 811 N N . HIS A 1 173 ? 48.754 21.982 100.273 1.00 16.21 173 HIS A N 1
ATOM 812 C CA . HIS A 1 173 ? 48.828 21.104 99.110 1.00 15.48 173 HIS A CA 1
ATOM 813 C C . HIS A 1 173 ? 49.594 19.831 99.482 1.00 15.52 173 HIS A C 1
ATOM 814 O O . HIS A 1 173 ? 49.136 18.718 99.213 1.00 16.39 173 HIS A O 1
ATOM 821 N N . LEU A 1 174 ? 50.755 20.000 100.110 1.00 15.07 174 LEU A N 1
ATOM 822 C CA . LEU A 1 174 ? 51.583 18.871 100.520 1.00 15.89 174 LEU A CA 1
ATOM 823 C C . LEU A 1 174 ? 50.904 18.040 101.603 1.00 17.34 174 LEU A C 1
ATOM 824 O O . LEU A 1 174 ? 50.950 16.810 101.572 1.00 16.70 174 LEU A O 1
ATOM 829 N N . VAL A 1 175 ? 50.271 18.712 102.559 1.00 17.37 175 VAL A N 1
ATOM 830 C CA . VAL A 1 175 ? 49.583 18.003 103.638 1.00 18.51 175 VAL A CA 1
ATOM 831 C C . VAL A 1 175 ? 48.429 17.170 103.083 1.00 19.69 175 VAL A C 1
ATOM 832 O O . VAL A 1 175 ? 48.243 16.010 103.474 1.00 19.17 175 VAL A O 1
ATOM 836 N N . ALA A 1 176 ? 47.668 17.761 102.166 1.00 19.05 176 ALA A N 1
ATOM 837 C CA . ALA A 1 176 ? 46.530 17.086 101.555 1.00 20.70 176 ALA A CA 1
ATOM 838 C C . ALA A 1 176 ? 46.968 15.843 100.786 1.00 21.14 176 ALA A C 1
ATOM 839 O O . ALA A 1 176 ? 46.216 14.873 100.689 1.00 20.78 176 ALA A O 1
ATOM 841 N N . LEU A 1 177 ? 48.180 15.879 100.236 1.00 19.82 177 LEU A N 1
ATOM 842 C CA . LEU A 1 177 ? 48.712 14.744 99.491 1.00 20.33 177 LEU A CA 1
ATOM 843 C C . LEU A 1 177 ? 49.209 13.645 100.426 1.00 20.76 177 LEU A C 1
ATOM 844 O O . LEU A 1 177 ? 49.486 12.529 99.985 1.00 21.75 177 LEU A O 1
ATOM 849 N N . GLY A 1 178 ? 49.326 13.965 101.715 1.00 20.35 178 GLY A N 1
ATOM 850 C CA . GLY A 1 178 ? 49.772 12.979 102.688 1.00 20.01 178 GLY A CA 1
ATOM 851 C C . GLY A 1 178 ? 51.186 13.139 103.225 1.00 19.41 178 GLY A C 1
ATOM 852 O O . GLY A 1 178 ? 51.666 12.294 103.983 1.00 19.92 178 GLY A O 1
ATOM 853 N N . HIS A 1 179 ? 51.862 14.220 102.850 1.00 18.46 179 HIS A N 1
ATOM 854 C CA . HIS A 1 179 ? 53.231 14.446 103.308 1.00 18.30 179 HIS A CA 1
ATOM 855 C C . HIS A 1 179 ? 53.328 14.841 104.778 1.00 19.56 179 HIS A C 1
ATOM 856 O O . HIS A 1 179 ? 52.562 15.674 105.259 1.00 20.02 179 HIS A O 1
ATOM 863 N N . GLN A 1 180 ? 54.292 14.239 105.470 1.00 20.41 180 GLN A N 1
ATOM 864 C CA . GLN A 1 180 ? 54.537 14.506 106.885 1.00 22.76 180 GLN A CA 1
ATOM 865 C C . GLN A 1 180 ? 56.010 14.843 107.119 1.00 22.53 180 GLN A C 1
ATOM 866 O O . GLN A 1 180 ? 56.349 15.508 108.095 1.00 22.97 180 GLN A O 1
ATOM 872 N N . GLN A 1 181 ? 56.878 14.370 106.224 1.00 21.68 181 GLN A N 1
ATOM 873 C CA . GLN A 1 181 ? 58.320 14.621 106.304 1.00 19.74 181 GLN A CA 1
ATOM 874 C C . GLN A 1 181 ? 58.644 15.716 105.297 1.00 19.40 181 GLN A C 1
ATOM 875 O O . GLN A 1 181 ? 58.912 15.437 104.128 1.00 19.46 181 GLN A O 1
ATOM 881 N N . ILE A 1 182 ? 58.641 16.959 105.762 1.00 17.29 182 ILE A N 1
ATOM 882 C CA . ILE A 1 182 ? 58.867 18.100 104.887 1.00 16.84 182 ILE A CA 1
ATOM 883 C C . ILE A 1 182 ? 60.083 18.950 105.230 1.00 16.62 182 ILE A C 1
ATOM 884 O O . ILE A 1 182 ? 60.379 19.193 106.398 1.00 18.01 182 ILE A O 1
ATOM 889 N N . ALA A 1 183 ? 60.794 19.397 104.197 1.00 15.29 183 ALA A N 1
ATOM 890 C CA . ALA A 1 183 ? 61.962 20.241 104.391 1.00 15.01 183 ALA A CA 1
ATOM 891 C C . ALA A 1 183 ? 61.676 21.599 103.765 1.00 13.97 183 ALA A C 1
ATOM 892 O O . ALA A 1 183 ? 60.903 21.698 102.809 1.00 14.07 183 ALA A O 1
ATOM 894 N N . LEU A 1 184 ? 62.292 22.639 104.316 1.00 14.03 184 LEU A N 1
ATOM 895 C CA . LEU A 1 184 ? 62.107 23.997 103.824 1.00 14.48 184 LEU A CA 1
ATOM 896 C C . LEU A 1 184 ? 63.405 24.571 103.281 1.00 15.13 184 LEU A C 1
ATOM 897 O O . LEU A 1 184 ? 64.466 24.393 103.875 1.00 14.95 184 LEU A O 1
ATOM 902 N N . LEU A 1 185 ? 63.322 25.253 102.143 1.00 14.25 185 LEU A N 1
ATOM 903 C CA . LEU A 1 185 ? 64.493 25.903 101.564 1.00 14.17 185 LEU A CA 1
ATOM 904 C C . LEU A 1 185 ? 64.079 27.353 101.381 1.00 13.81 185 LEU A C 1
ATOM 905 O O . LEU A 1 185 ? 63.395 27.704 100.417 1.00 14.82 185 LEU A O 1
ATOM 910 N N . ALA A 1 186 ? 64.491 28.186 102.330 1.00 13.30 186 ALA A N 1
ATOM 911 C CA . ALA A 1 186 ? 64.144 29.600 102.333 1.00 12.22 186 ALA A CA 1
ATOM 912 C C . ALA A 1 186 ? 65.031 30.458 101.451 1.00 13.55 186 ALA A C 1
ATOM 913 O O . ALA A 1 186 ? 66.125 30.051 101.060 1.00 14.13 186 ALA A O 1
ATOM 915 N N . GLY A 1 187 ? 64.534 31.650 101.138 1.00 14.58 187 GLY A N 1
ATOM 916 C CA . GLY A 1 187 ? 65.304 32.595 100.353 1.00 14.27 187 GLY A CA 1
ATOM 917 C C . GLY A 1 187 ? 66.253 33.270 101.329 1.00 15.51 187 GLY A C 1
ATOM 918 O O . GLY A 1 187 ? 66.218 32.961 102.521 1.00 14.05 187 GLY A O 1
ATOM 919 N N . PRO A 1 188 ? 67.107 34.193 100.870 1.00 14.77 188 PRO A N 1
ATOM 920 C CA . PRO A 1 188 ? 68.042 34.869 101.774 1.00 14.65 188 PRO A CA 1
ATOM 921 C C . PRO A 1 188 ? 67.281 35.665 102.831 1.00 14.34 188 PRO A C 1
ATOM 922 O O . PRO A 1 188 ? 66.489 36.546 102.507 1.00 15.07 188 PRO A O 1
ATOM 926 N N . LEU A 1 189 ? 67.524 35.356 104.100 1.00 15.57 189 LEU A N 1
ATOM 927 C CA . LEU A 1 189 ? 66.796 36.035 105.164 1.00 14.86 189 LEU A CA 1
ATOM 928 C C . LEU A 1 189 ? 67.067 37.525 105.318 1.00 16.62 189 LEU A C 1
ATOM 929 O O . LEU A 1 189 ? 66.458 38.180 106.157 1.00 16.64 189 LEU A O 1
ATOM 934 N N . SER A 1 190 ? 67.967 38.069 104.501 1.00 16.50 190 SER A N 1
ATOM 935 C CA . SER A 1 190 ? 68.237 39.501 104.551 1.00 17.47 190 SER A CA 1
ATOM 936 C C . SER A 1 190 ? 67.066 40.195 103.853 1.00 17.30 190 SER A C 1
ATOM 937 O O . SER A 1 190 ? 66.857 41.400 104.007 1.00 17.75 190 SER A O 1
ATOM 940 N N . SER A 1 191 ? 66.301 39.412 103.095 1.00 16.86 191 SER A N 1
ATOM 941 C CA . SER A 1 191 ? 65.141 39.910 102.355 1.00 16.09 191 SER A CA 1
ATOM 942 C C . SER A 1 191 ? 63.826 39.724 103.106 1.00 15.96 191 SER A C 1
ATOM 943 O O . SER A 1 191 ? 63.486 38.610 103.500 1.00 14.87 191 SER A O 1
ATOM 946 N N . VAL A 1 192 ? 63.078 40.809 103.277 1.00 15.32 192 VAL A N 1
ATOM 947 C CA . VAL A 1 192 ? 61.797 40.737 103.973 1.00 16.89 192 VAL A CA 1
ATOM 948 C C . VAL A 1 192 ? 60.861 39.718 103.309 1.00 16.59 192 VAL A C 1
ATOM 949 O O . VAL A 1 192 ? 60.118 39.018 103.993 1.00 16.35 192 VAL A O 1
ATOM 953 N N . SER A 1 193 ? 60.900 39.620 101.982 1.00 16.67 193 SER A N 1
ATOM 954 C CA . SER A 1 193 ? 60.046 38.657 101.291 1.00 16.04 193 SER A CA 1
ATOM 955 C C . SER A 1 193 ? 60.385 37.224 101.685 1.00 14.89 193 SER A C 1
ATOM 956 O O . SER A 1 193 ? 59.492 36.407 101.907 1.00 15.85 193 SER A O 1
ATOM 959 N N . ALA A 1 194 ? 61.675 36.921 101.767 1.00 13.71 194 ALA A N 1
ATOM 960 C CA . ALA A 1 194 ? 62.109 35.582 102.142 1.00 13.09 194 ALA A CA 1
ATOM 961 C C . ALA A 1 194 ? 61.694 35.290 103.580 1.00 12.95 194 ALA A C 1
ATOM 962 O O . ALA A 1 194 ? 61.305 3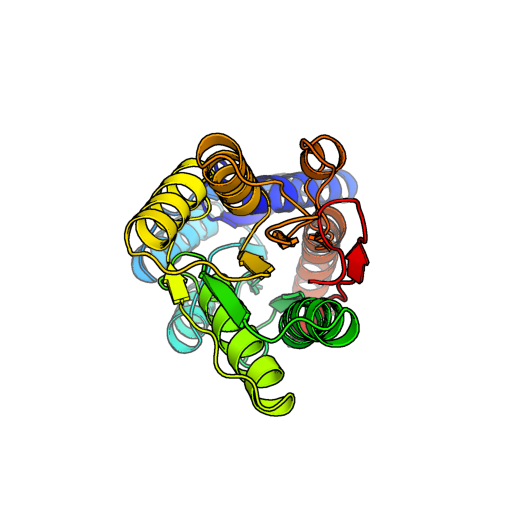4.169 103.906 1.00 13.04 194 ALA A O 1
ATOM 964 N N . ARG A 1 195 ? 61.792 36.301 104.436 1.00 12.70 195 ARG A N 1
ATOM 965 C CA . ARG A 1 195 ? 61.432 36.132 105.840 1.00 12.82 195 ARG A CA 1
ATOM 966 C C . ARG A 1 195 ? 59.941 35.874 106.022 1.00 13.52 195 ARG A C 1
ATOM 967 O O . ARG A 1 195 ? 59.550 34.969 106.761 1.00 13.97 195 ARG A O 1
ATOM 975 N N . LEU A 1 196 ? 59.107 36.667 105.355 1.00 13.34 196 LEU A N 1
ATOM 976 C CA . LEU A 1 196 ? 57.661 36.489 105.458 1.00 14.48 196 LEU A CA 1
ATOM 977 C C . LEU A 1 196 ? 57.267 35.104 104.958 1.00 14.49 196 LEU A C 1
ATOM 978 O O . LEU A 1 196 ? 56.392 34.447 105.532 1.00 13.80 196 LEU A O 1
ATOM 983 N N . ARG A 1 197 ? 57.921 34.660 103.889 1.00 12.88 197 ARG A N 1
ATOM 984 C CA . ARG A 1 197 ? 57.642 33.351 103.308 1.00 12.38 197 ARG A CA 1
ATOM 985 C C . ARG A 1 197 ? 58.023 32.230 104.277 1.00 13.02 197 ARG A C 1
ATOM 986 O O . ARG A 1 197 ? 57.249 31.295 104.492 1.00 13.45 197 ARG A O 1
ATOM 994 N N . LEU A 1 198 ? 59.205 32.327 104.876 1.00 12.26 198 LEU A N 1
ATOM 995 C CA . LEU A 1 198 ? 59.644 31.297 105.811 1.00 12.61 198 LEU A CA 1
ATOM 996 C C . LEU A 1 198 ? 58.744 31.267 107.048 1.00 12.03 198 LEU A C 1
ATOM 997 O O . LEU A 1 198 ? 58.363 30.193 107.516 1.00 12.55 198 LEU A O 1
ATOM 1002 N N . ALA A 1 199 ? 58.398 32.440 107.570 1.00 12.42 199 ALA A N 1
ATOM 1003 C CA . ALA A 1 199 ? 57.538 32.509 108.753 1.00 13.43 199 ALA A CA 1
ATOM 1004 C C . ALA A 1 199 ? 56.184 31.888 108.442 1.00 14.06 199 ALA A C 1
ATOM 1005 O O . ALA A 1 199 ? 55.593 31.202 109.282 1.00 13.79 199 ALA A O 1
ATOM 1007 N N . GLY A 1 200 ? 55.698 32.138 107.230 1.00 14.63 200 GLY A N 1
ATOM 1008 C CA . GLY A 1 200 ? 54.420 31.592 106.811 1.00 14.91 200 GLY A CA 1
ATOM 1009 C C . GLY A 1 200 ? 54.437 30.081 106.740 1.00 13.72 200 GLY A C 1
ATOM 1010 O O . GLY A 1 200 ? 53.498 29.432 107.207 1.00 14.47 200 GLY A O 1
ATOM 1011 N N . TRP A 1 201 ? 55.485 29.508 106.147 1.00 13.08 201 TRP A N 1
ATOM 1012 C CA . TRP A 1 201 ? 55.567 28.057 106.065 1.00 12.78 201 TRP A CA 1
ATOM 1013 C C . TRP A 1 201 ? 55.498 27.462 107.462 1.00 13.75 201 TRP A C 1
ATOM 1014 O O . TRP A 1 201 ? 54.770 26.502 107.695 1.00 14.45 201 TRP A O 1
ATOM 1025 N N . HIS A 1 202 ? 56.264 28.029 108.387 1.00 13.13 202 HIS A N 1
ATOM 1026 C CA . HIS A 1 202 ? 56.267 27.521 109.754 1.00 14.25 202 HIS A CA 1
ATOM 1027 C C . HIS A 1 202 ? 54.902 27.644 110.405 1.00 14.39 202 HIS A C 1
ATOM 1028 O O . HIS A 1 202 ? 54.469 26.742 111.120 1.00 14.77 202 HIS A O 1
ATOM 1035 N N . LYS A 1 203 ? 54.225 28.760 110.158 1.00 14.10 203 LYS A N 1
ATOM 1036 C CA . LYS A 1 203 ? 52.901 28.982 110.728 1.00 15.38 203 LYS A CA 1
ATOM 1037 C C . LYS A 1 203 ? 51.918 27.895 110.302 1.00 15.57 203 LYS A C 1
ATOM 1038 O O . LYS A 1 203 ? 51.265 27.272 111.138 1.00 14.87 203 LYS A O 1
ATOM 1044 N N . TYR A 1 204 ? 51.816 27.657 109.000 1.00 14.15 204 TYR A N 1
ATOM 1045 C CA . TYR A 1 204 ? 50.879 26.655 108.517 1.00 13.45 204 TYR A CA 1
ATOM 1046 C C . TYR A 1 204 ? 51.299 25.212 108.775 1.00 13.52 204 TYR A C 1
ATOM 1047 O O . TYR A 1 204 ? 50.443 24.346 108.961 1.00 15.38 204 TYR A O 1
ATOM 1056 N N . LEU A 1 205 ? 52.601 24.943 108.812 1.00 13.53 205 LEU A N 1
ATOM 1057 C CA . LEU A 1 205 ? 53.050 23.589 109.114 1.00 13.21 205 LEU A CA 1
ATOM 1058 C C . LEU A 1 205 ? 52.655 23.315 110.568 1.00 14.26 205 LEU A C 1
ATOM 1059 O O . LEU A 1 205 ? 52.154 22.236 110.891 1.00 14.46 205 LEU A O 1
ATOM 1064 N N . THR A 1 206 ? 52.861 24.308 111.429 1.00 15.26 206 THR A N 1
ATOM 1065 C CA . THR A 1 206 ? 52.516 24.171 112.844 1.00 14.99 206 THR A CA 1
ATOM 1066 C C . THR A 1 206 ? 51.013 23.959 113.001 1.00 15.02 206 THR A C 1
ATOM 1067 O O . THR A 1 206 ? 50.575 23.127 113.799 1.00 14.61 206 THR A O 1
ATOM 1071 N N . ARG A 1 207 ? 50.219 24.702 112.238 1.00 14.45 207 ARG 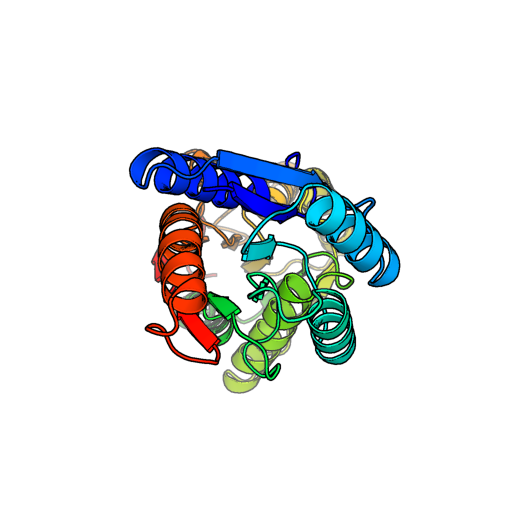A N 1
ATOM 1072 C CA . ARG A 1 207 ? 48.770 24.557 112.311 1.00 16.41 207 ARG A CA 1
ATOM 1073 C C . ARG A 1 207 ? 48.349 23.140 111.925 1.00 16.86 207 ARG A C 1
ATOM 1074 O O . ARG A 1 207 ? 47.306 22.650 112.363 1.00 17.43 207 ARG A O 1
ATOM 1082 N N . ASN A 1 208 ? 49.165 22.487 111.103 1.00 16.35 208 ASN A N 1
ATOM 1083 C CA . ASN A 1 208 ? 48.883 21.123 110.667 1.00 15.36 208 ASN A CA 1
ATOM 1084 C C . ASN A 1 208 ? 49.657 20.107 111.510 1.00 16.33 208 ASN A C 1
ATOM 1085 O O . ASN A 1 208 ? 49.810 18.944 111.131 1.00 16.83 208 ASN A O 1
ATOM 1090 N N . GLN A 1 209 ? 50.134 20.570 112.664 1.00 16.99 209 GLN A N 1
ATOM 1091 C CA . GLN A 1 209 ? 50.872 19.753 113.625 1.00 16.47 209 GLN A CA 1
ATOM 1092 C C . GLN A 1 209 ? 52.084 19.031 113.058 1.00 16.77 209 GLN A C 1
ATOM 1093 O O . GLN A 1 209 ? 52.371 17.889 113.416 1.00 17.47 209 GLN A O 1
ATOM 1099 N N . ILE A 1 210 ? 52.811 19.720 112.185 1.00 16.28 210 ILE A N 1
ATOM 1100 C CA . ILE A 1 210 ? 54.000 19.162 111.564 1.00 15.93 210 ILE A CA 1
ATOM 1101 C C . ILE A 1 210 ? 55.205 20.061 111.783 1.00 15.98 210 ILE A C 1
ATOM 1102 O O . ILE A 1 210 ? 55.121 21.279 111.615 1.00 17.12 210 ILE A O 1
ATOM 1107 N N . GLN A 1 211 ? 56.319 19.457 112.182 1.00 15.93 211 GLN A N 1
ATOM 1108 C CA . GLN A 1 211 ? 57.564 20.190 112.348 1.00 15.93 211 GLN A CA 1
ATOM 1109 C C . GLN A 1 211 ? 58.444 19.710 111.192 1.00 15.67 211 GLN A C 1
ATOM 1110 O O . GLN A 1 211 ? 58.616 18.508 110.994 1.00 16.40 211 GLN A O 1
ATOM 1116 N N . PRO A 1 212 ? 58.990 20.642 110.394 1.00 16.54 212 PRO A N 1
ATOM 1117 C CA . PRO A 1 212 ? 59.839 20.230 109.270 1.00 16.83 212 PRO A CA 1
ATOM 1118 C C . PRO A 1 212 ? 61.069 19.459 109.740 1.00 17.64 212 PRO A C 1
ATOM 1119 O O . PRO A 1 212 ? 61.598 19.734 110.818 1.00 18.30 212 PRO A O 1
ATOM 1123 N N . ILE A 1 213 ? 61.527 18.497 108.941 1.00 17.65 213 ILE A N 1
ATOM 1124 C CA . ILE A 1 213 ? 62.696 17.717 109.337 1.00 19.57 213 ILE A CA 1
ATOM 1125 C C . ILE A 1 213 ? 63.998 18.449 109.060 1.00 19.50 213 ILE A C 1
ATOM 1126 O O . ILE A 1 213 ? 65.072 18.000 109.463 1.00 20.72 213 ILE A O 1
ATOM 1131 N N . ALA A 1 214 ? 63.901 19.580 108.368 1.00 18.36 214 ALA A N 1
ATOM 1132 C CA . ALA A 1 214 ? 65.069 20.389 108.068 1.00 17.30 214 ALA A CA 1
ATOM 1133 C C . ALA A 1 214 ? 64.663 21.682 107.388 1.00 15.99 214 ALA A C 1
ATOM 1134 O O . ALA A 1 214 ? 63.654 21.735 106.688 1.00 15.76 214 ALA A O 1
ATOM 1136 N N . GLU A 1 215 ? 65.436 22.732 107.633 1.00 16.67 215 GLU A N 1
ATOM 1137 C CA . GLU A 1 215 ? 65.197 24.014 106.993 1.00 17.40 215 GLU A CA 1
ATOM 1138 C C . GLU A 1 215 ? 66.550 24.637 106.712 1.00 17.95 215 GLU A C 1
ATOM 1139 O O . GLU A 1 215 ? 67.441 24.653 107.568 1.00 18.31 215 GLU A O 1
ATOM 1145 N N . ARG A 1 216 ? 66.706 25.117 105.485 1.00 15.76 216 ARG A N 1
ATOM 1146 C CA . ARG A 1 216 ? 67.948 25.729 105.051 1.00 14.93 216 ARG A CA 1
ATOM 1147 C C . ARG A 1 216 ? 67.665 27.065 104.389 1.00 14.98 216 ARG A C 1
ATOM 1148 O O . ARG A 1 216 ? 66.506 27.463 104.242 1.00 14.68 216 ARG A O 1
ATOM 1156 N N . GLU A 1 217 ? 68.732 27.750 103.990 1.00 15.46 217 GLU A N 1
ATOM 1157 C CA . GLU A 1 217 ? 68.620 29.068 103.382 1.00 16.25 217 GLU A CA 1
ATOM 1158 C C . GLU A 1 217 ? 69.480 29.181 102.128 1.00 15.81 217 GLU A C 1
ATOM 1159 O O . GLU A 1 217 ? 70.654 28.810 102.139 1.00 16.23 217 GLU A O 1
ATOM 1165 N N . GLY A 1 218 ? 68.886 29.700 101.057 1.00 16.81 218 GLY A N 1
ATOM 1166 C CA . GLY A 1 218 ? 69.605 29.873 99.803 1.00 16.59 218 GLY A CA 1
ATOM 1167 C C . GLY A 1 218 ? 69.729 31.347 99.460 1.00 16.73 218 GLY A C 1
ATOM 1168 O O . GLY A 1 218 ? 69.608 32.194 100.344 1.00 16.03 218 GLY A O 1
ATOM 1169 N N . ASP A 1 219 ? 69.961 31.672 98.188 1.00 14.69 219 ASP A N 1
ATOM 1170 C CA . ASP A 1 219 ? 70.102 33.075 97.800 1.00 16.07 219 ASP A CA 1
ATOM 1171 C C . ASP A 1 219 ? 69.302 33.474 96.557 1.00 15.79 219 ASP A C 1
ATOM 1172 O O . ASP A 1 219 ? 69.638 34.462 95.896 1.00 16.48 219 ASP A O 1
ATOM 1177 N N . TRP A 1 220 ? 68.248 32.709 96.267 1.00 13.91 220 TRP A N 1
ATOM 1178 C CA . TRP A 1 220 ? 67.354 32.917 95.119 1.00 14.33 220 TRP A CA 1
ATOM 1179 C C . TRP A 1 220 ? 67.872 32.246 93.843 1.00 14.11 220 TRP A C 1
ATOM 1180 O O . TRP A 1 220 ? 67.121 32.092 92.878 1.00 16.18 220 TRP A O 1
ATOM 1191 N N . SER A 1 221 ? 69.139 31.839 93.833 1.00 15.07 221 SER A N 1
ATOM 1192 C CA . SER A 1 221 ? 69.712 31.213 92.636 1.00 13.57 221 SER A CA 1
ATOM 1193 C C . SER A 1 221 ? 69.536 29.703 92.569 1.00 15.37 221 SER A C 1
ATOM 1194 O O . SER A 1 221 ? 69.424 29.024 93.593 1.00 15.24 221 SER A O 1
ATOM 1197 N N . ALA A 1 222 ? 69.521 29.176 91.348 1.00 13.96 222 ALA A N 1
ATOM 1198 C CA . ALA A 1 222 ? 69.380 27.744 91.154 1.00 14.07 222 ALA A CA 1
ATOM 1199 C C . ALA A 1 222 ? 70.538 27.008 91.817 1.00 14.86 222 ALA A C 1
ATOM 1200 O O . ALA A 1 222 ? 70.341 25.961 92.432 1.00 15.72 222 ALA A O 1
ATOM 1202 N N . MET A 1 223 ? 71.746 27.555 91.709 1.00 16.19 223 MET A N 1
ATOM 1203 C CA . MET A 1 223 ? 72.896 26.887 92.302 1.00 17.04 223 MET A CA 1
ATOM 1204 C C . MET A 1 223 ? 72.767 26.770 93.816 1.00 15.63 223 MET A C 1
ATOM 1205 O O . MET A 1 223 ? 73.181 25.767 94.393 1.00 16.48 223 MET A O 1
ATOM 1210 N N . SER A 1 224 ? 72.188 27.776 94.465 1.00 15.77 224 SER A N 1
ATOM 1211 C CA . SER A 1 224 ? 72.036 27.694 95.919 1.00 16.42 224 SER A CA 1
ATOM 1212 C C . SER A 1 224 ? 71.029 26.596 96.261 1.00 17.09 224 SER A C 1
ATOM 1213 O O . SER A 1 224 ? 71.162 25.913 97.278 1.00 16.67 224 SER A O 1
ATOM 1216 N N . GLY A 1 225 ? 70.026 26.417 95.406 1.00 15.93 225 GLY A N 1
ATOM 1217 C CA . GLY A 1 225 ? 69.042 25.374 95.645 1.00 14.82 225 GLY A CA 1
ATOM 1218 C C . GLY A 1 225 ? 69.695 24.012 95.502 1.00 16.11 225 GLY A C 1
ATOM 1219 O O . GLY A 1 225 ? 69.407 23.077 96.250 1.00 14.51 225 GLY A O 1
ATOM 1220 N N . PHE A 1 226 ? 70.589 23.900 94.526 1.00 14.01 226 PHE A N 1
ATOM 1221 C CA . PHE A 1 226 ? 71.300 22.652 94.284 1.00 15.31 226 PHE A CA 1
ATOM 1222 C C . PHE A 1 226 ? 72.229 22.325 95.454 1.00 15.59 226 PHE A C 1
ATOM 1223 O O . PHE A 1 226 ? 72.235 21.202 95.965 1.00 16.64 226 PHE A O 1
ATOM 1231 N N . GLN A 1 227 ? 73.017 23.312 95.867 1.00 16.53 227 GLN A N 1
ATOM 1232 C CA . GLN A 1 227 ? 73.968 23.124 96.960 1.00 18.09 227 GLN A CA 1
ATOM 1233 C C . GLN A 1 227 ? 73.291 22.777 98.281 1.00 17.65 227 GLN A C 1
ATOM 1234 O O . GLN A 1 227 ? 73.674 21.817 98.948 1.00 17.91 227 GLN A O 1
ATOM 1240 N N . GLN A 1 228 ? 72.286 23.557 98.660 1.00 17.57 228 GLN A N 1
ATOM 1241 C CA . GLN A 1 228 ? 71.587 23.309 99.918 1.00 16.29 228 GLN A CA 1
ATOM 1242 C C . GLN A 1 228 ? 70.902 21.951 99.943 1.00 17.44 228 GLN A C 1
ATOM 1243 O O . GLN A 1 228 ? 70.933 21.244 100.959 1.00 16.42 228 GLN A O 1
ATOM 1249 N N . THR A 1 229 ? 70.284 21.578 98.828 1.00 15.57 229 THR A N 1
ATOM 1250 C CA . THR A 1 229 ? 69.593 20.300 98.753 1.00 16.25 229 THR A CA 1
ATOM 1251 C C . THR A 1 229 ? 70.588 19.142 98.781 1.00 17.84 229 THR A C 1
ATOM 1252 O O . THR A 1 229 ? 70.352 18.133 99.444 1.00 17.94 229 THR A O 1
ATOM 1256 N N . MET A 1 230 ? 71.702 19.283 98.068 1.00 17.87 230 MET A N 1
ATOM 1257 C CA . MET A 1 230 ? 72.711 18.230 98.066 1.00 20.27 230 MET A CA 1
ATOM 1258 C C . MET A 1 230 ? 73.278 18.055 99.471 1.00 19.85 230 MET A C 1
ATOM 1259 O O . MET A 1 230 ? 73.518 16.933 99.915 1.00 21.38 230 MET A O 1
ATOM 1264 N N . GLN A 1 231 ? 73.490 19.166 100.171 1.00 19.82 231 GLN A N 1
ATOM 1265 C CA . GLN A 1 231 ? 74.036 19.108 101.526 1.00 21.74 231 GLN A CA 1
ATOM 1266 C C . GLN A 1 231 ? 73.071 18.399 102.465 1.00 21.37 231 GLN A C 1
ATOM 1267 O O . GLN A 1 231 ? 73.486 17.621 103.327 1.00 22.09 231 GLN A O 1
ATOM 1273 N N . MET A 1 232 ? 71.782 18.672 102.290 1.00 19.73 232 MET A N 1
ATOM 1274 C CA . MET A 1 232 ? 70.745 18.051 103.105 1.00 20.68 232 MET A CA 1
ATOM 1275 C C . MET A 1 232 ? 70.721 16.546 102.856 1.00 21.31 232 MET A C 1
ATOM 1276 O O . MET A 1 232 ? 70.732 15.744 103.794 1.00 20.73 232 MET A O 1
ATOM 1281 N N . LEU A 1 233 ? 70.694 16.166 101.582 1.00 21.04 233 LEU A N 1
ATOM 1282 C CA . LEU A 1 233 ? 70.667 14.759 101.209 1.00 22.59 233 LEU A CA 1
ATOM 1283 C C . LEU A 1 233 ? 71.933 14.026 101.643 1.00 23.20 233 LEU A C 1
ATOM 1284 O O . LEU A 1 233 ? 71.865 12.889 102.111 1.00 24.43 233 LEU A O 1
ATOM 1289 N N . ASN A 1 234 ? 73.086 14.669 101.490 1.00 24.85 234 ASN A N 1
ATOM 1290 C CA . ASN A 1 234 ? 74.343 14.043 101.882 1.00 26.71 234 ASN A CA 1
ATOM 1291 C C . ASN A 1 234 ? 74.400 13.833 103.394 1.00 28.26 234 ASN A C 1
ATOM 1292 O O . ASN A 1 234 ? 75.162 12.995 103.880 1.00 28.50 234 ASN A O 1
ATOM 1297 N N . GLU A 1 235 ? 73.592 14.594 104.130 1.00 27.99 235 GLU A N 1
ATOM 1298 C CA . GLU A 1 235 ? 73.532 14.485 105.590 1.00 29.61 235 GLU A CA 1
ATOM 1299 C C . GLU A 1 235 ? 72.675 13.302 106.018 1.00 28.86 235 GLU A C 1
ATOM 1300 O O . GLU A 1 235 ? 72.652 12.936 107.194 1.00 29.72 235 GLU A O 1
ATOM 1306 N N . GLY A 1 236 ? 71.954 12.717 105.069 1.00 27.47 236 GLY A N 1
ATOM 1307 C CA . GLY A 1 236 ? 71.096 11.595 105.395 1.00 26.70 236 GLY A CA 1
ATOM 1308 C C . GLY A 1 236 ? 69.675 12.046 105.677 1.00 26.10 236 GLY A C 1
ATOM 1309 O O . GLY A 1 236 ? 68.837 11.255 106.108 1.00 26.49 236 GLY A O 1
ATOM 1310 N N . ILE A 1 237 ? 69.401 13.326 105.441 1.00 23.70 237 ILE A N 1
ATOM 1311 C CA . ILE A 1 237 ? 68.066 13.867 105.657 1.00 22.32 237 ILE A CA 1
ATOM 1312 C C . ILE A 1 237 ? 67.321 13.802 104.331 1.00 22.36 237 ILE A C 1
ATOM 1313 O O . ILE A 1 237 ? 67.622 14.553 103.402 1.00 22.19 237 ILE A O 1
ATOM 1318 N N . VAL A 1 238 ? 66.353 12.895 104.248 1.00 21.64 238 VAL A N 1
ATOM 1319 C CA . VAL A 1 238 ? 65.586 12.711 103.023 1.00 22.04 238 VAL A CA 1
ATOM 1320 C C . VAL A 1 238 ? 64.096 12.917 103.252 1.00 21.46 238 VAL A C 1
ATOM 1321 O O . VAL A 1 238 ? 63.385 12.011 103.693 1.00 22.35 238 VAL A O 1
ATOM 1325 N N . PRO A 1 239 ? 63.599 14.123 102.955 1.00 19.23 239 PRO A N 1
ATOM 1326 C CA . PRO A 1 239 ? 62.177 14.404 103.142 1.00 18.31 239 PRO A CA 1
ATOM 1327 C C . PRO A 1 239 ? 61.398 13.794 101.985 1.00 18.26 239 PRO A C 1
ATOM 1328 O O . PRO A 1 239 ? 61.993 13.336 101.011 1.00 19.22 239 PRO A O 1
ATOM 1332 N N . THR A 1 240 ? 60.075 13.767 102.095 1.00 17.29 240 THR A N 1
ATOM 1333 C CA . THR A 1 240 ? 59.261 13.255 101.005 1.00 17.06 240 THR A CA 1
ATOM 1334 C C . THR A 1 240 ? 58.796 14.456 100.185 1.00 16.47 240 THR A C 1
ATOM 1335 O O . THR A 1 240 ? 58.321 14.309 99.064 1.00 16.34 240 THR A O 1
ATOM 1339 N N . ALA A 1 241 ? 58.953 15.652 100.748 1.00 17.17 241 ALA A N 1
ATOM 1340 C CA . ALA A 1 241 ? 58.553 16.871 100.052 1.00 17.07 241 ALA A CA 1
ATOM 1341 C C . ALA A 1 241 ? 59.358 18.080 100.511 1.00 15.91 241 ALA A C 1
ATOM 1342 O O . ALA A 1 241 ? 59.832 18.138 101.647 1.00 14.98 241 ALA A O 1
ATOM 1344 N N . MET A 1 242 ? 59.504 19.047 99.611 1.00 14.94 242 MET A N 1
ATOM 1345 C CA . MET A 1 242 ? 60.241 20.267 99.904 1.00 15.16 242 MET A CA 1
ATOM 1346 C C . MET A 1 242 ? 59.460 21.501 99.475 1.00 14.80 242 MET A C 1
ATOM 1347 O O . MET A 1 242 ? 58.868 21.525 98.397 1.00 15.64 242 MET A O 1
ATOM 1352 N N . LEU A 1 243 ? 59.445 22.516 100.335 1.00 12.63 243 LEU A N 1
ATOM 1353 C CA . LEU A 1 243 ? 58.817 23.792 100.013 1.00 12.76 243 LEU A CA 1
ATOM 1354 C C . LEU A 1 243 ? 60.027 24.676 99.717 1.00 13.10 243 LEU A C 1
ATOM 1355 O O . LEU A 1 243 ? 60.888 24.860 100.577 1.00 12.93 243 LEU A O 1
ATOM 1360 N N . VAL A 1 244 ? 60.110 25.199 98.495 1.00 12.51 244 VAL A N 1
ATOM 1361 C CA . VAL A 1 244 ? 61.247 26.029 98.096 1.00 13.74 244 VAL A CA 1
ATOM 1362 C C . VAL A 1 244 ? 60.811 27.473 97.836 1.00 12.43 244 VAL A C 1
ATOM 1363 O O . VAL A 1 244 ? 59.759 27.715 97.244 1.00 12.68 244 VAL A O 1
ATOM 1367 N N . ALA A 1 245 ? 61.639 28.422 98.275 1.00 13.04 245 ALA A N 1
ATOM 1368 C CA . ALA A 1 245 ? 61.328 29.847 98.197 1.00 12.38 245 ALA A CA 1
ATOM 1369 C C . ALA A 1 245 ? 61.102 30.480 96.827 1.00 12.29 245 ALA A C 1
ATOM 1370 O O . ALA A 1 245 ? 60.485 31.538 96.739 1.00 12.99 245 ALA A O 1
ATOM 1372 N N . ASN A 1 246 ? 61.628 29.875 95.770 1.00 12.69 246 ASN A N 1
ATOM 1373 C CA . ASN A 1 246 ? 61.352 30.396 94.435 1.00 12.16 246 ASN A CA 1
ATOM 1374 C C . ASN A 1 246 ? 61.606 29.312 93.409 1.00 12.14 246 ASN A C 1
ATOM 1375 O O . ASN A 1 246 ? 62.176 28.270 93.727 1.00 12.71 246 ASN A O 1
ATOM 1380 N N . ASP A 1 247 ? 61.145 29.531 92.185 1.00 11.82 247 ASP A N 1
ATOM 1381 C CA . ASP A 1 247 ? 61.291 28.518 91.156 1.00 13.30 247 ASP A CA 1
ATOM 1382 C C . ASP A 1 247 ? 62.727 28.197 90.770 1.00 11.54 247 ASP A C 1
ATOM 1383 O O . ASP A 1 247 ? 63.048 27.044 90.497 1.00 12.93 247 ASP A O 1
ATOM 1388 N N . GLN A 1 248 ? 63.596 29.199 90.750 1.00 13.03 248 GLN A N 1
ATOM 1389 C CA . GLN A 1 248 ? 64.983 28.943 90.391 1.00 14.36 248 GLN A CA 1
ATOM 1390 C C . GLN A 1 248 ? 65.674 28.068 91.431 1.00 13.60 248 GLN A C 1
ATOM 1391 O O . GLN A 1 248 ? 66.405 27.150 91.076 1.00 13.00 248 GLN A O 1
ATOM 1397 N N . MET A 1 249 ? 65.450 28.335 92.714 1.00 14.04 249 MET A N 1
ATOM 1398 C CA . MET A 1 249 ? 66.067 27.482 93.719 1.00 13.38 249 MET A CA 1
ATOM 1399 C C . MET A 1 249 ? 65.440 26.096 93.619 1.00 13.09 249 MET A C 1
ATOM 1400 O O . MET A 1 249 ? 66.101 25.093 93.877 1.00 13.75 249 MET A O 1
ATOM 1405 N N . ALA A 1 250 ? 64.167 26.038 93.234 1.00 12.56 250 ALA A N 1
ATOM 1406 C CA . ALA A 1 250 ? 63.489 24.749 93.097 1.00 12.85 250 ALA A CA 1
ATOM 1407 C C . ALA A 1 250 ? 64.138 23.951 91.973 1.00 12.60 250 ALA A C 1
ATOM 1408 O O . ALA A 1 250 ? 64.270 22.732 92.065 1.00 12.46 250 ALA A O 1
ATOM 1410 N N . LEU A 1 251 ? 64.535 24.640 90.906 1.00 13.83 251 LEU A N 1
ATOM 1411 C CA . LEU A 1 251 ? 65.192 23.980 89.782 1.00 14.41 251 LEU A CA 1
ATOM 1412 C C . LEU A 1 251 ? 66.469 23.317 90.295 1.00 14.03 251 LEU A C 1
ATOM 1413 O O . LEU A 1 251 ? 66.779 22.174 89.942 1.00 15.56 251 LEU A O 1
ATOM 1418 N N . GLY A 1 252 ? 67.206 24.049 91.124 1.00 13.59 252 GLY A N 1
ATOM 1419 C CA . GLY A 1 252 ? 68.436 23.528 91.688 1.00 14.13 252 GLY A CA 1
ATOM 1420 C C . GLY A 1 252 ? 68.163 22.318 92.564 1.00 14.20 252 GLY A C 1
ATOM 1421 O O . GLY A 1 252 ? 68.885 21.328 92.507 1.00 13.91 252 GLY A O 1
ATOM 1422 N N . ALA A 1 253 ? 67.116 22.401 93.379 1.00 14.76 253 ALA A N 1
ATOM 1423 C CA . ALA A 1 253 ? 66.748 21.295 94.259 1.00 15.29 253 ALA A CA 1
ATOM 1424 C C . ALA A 1 253 ? 66.392 20.070 93.430 1.00 15.22 253 ALA A C 1
ATOM 1425 O O . ALA A 1 253 ? 66.793 18.952 93.747 1.00 15.57 253 ALA A O 1
ATOM 1427 N N . MET A 1 254 ? 65.632 20.288 92.363 1.00 14.61 254 MET A N 1
ATOM 1428 C CA . MET A 1 254 ? 65.221 19.199 91.489 1.00 15.02 254 MET A CA 1
ATOM 1429 C C . MET A 1 254 ? 66.437 18.515 90.873 1.00 14.87 254 MET A C 1
ATOM 1430 O O . MET A 1 254 ? 66.469 17.290 90.741 1.00 16.60 254 MET A O 1
ATOM 1435 N N . ARG A 1 255 ? 67.440 19.301 90.500 1.00 15.53 255 ARG A N 1
ATOM 1436 C CA . ARG A 1 255 ? 68.647 18.721 89.929 1.00 16.01 255 ARG A CA 1
ATOM 1437 C C . ARG A 1 255 ? 69.366 17.886 90.989 1.00 16.68 255 ARG A C 1
ATOM 1438 O O . ARG A 1 255 ? 69.838 16.787 90.706 1.00 16.91 255 ARG A O 1
ATOM 1446 N N . ALA A 1 256 ? 69.439 18.405 92.211 1.00 16.87 256 ALA A N 1
ATOM 1447 C CA . ALA A 1 256 ? 70.107 17.687 93.296 1.00 17.01 256 ALA A CA 1
ATOM 1448 C C . ALA A 1 256 ? 69.409 16.354 93.547 1.00 18.01 256 ALA A C 1
ATOM 1449 O O . ALA A 1 256 ? 70.055 15.313 93.672 1.00 19.16 256 ALA A O 1
ATOM 1451 N N . ILE A 1 257 ? 68.085 16.397 93.623 1.00 18.13 257 ILE A N 1
ATOM 1452 C CA . ILE A 1 257 ? 67.283 15.201 93.850 1.00 17.83 257 ILE A CA 1
ATOM 1453 C C . ILE A 1 257 ? 67.556 14.163 92.764 1.00 19.84 257 ILE A C 1
ATOM 1454 O O . ILE A 1 257 ? 67.848 13.000 93.050 1.00 18.80 257 ILE A O 1
ATOM 1459 N N . THR A 1 258 ? 67.476 14.602 91.514 1.00 18.63 258 THR A N 1
ATOM 1460 C CA . THR A 1 258 ? 67.688 13.719 90.375 1.00 20.29 258 THR A CA 1
ATOM 1461 C C . THR A 1 258 ? 69.087 13.109 90.327 1.00 21.10 258 THR A C 1
ATOM 1462 O O . THR A 1 258 ? 69.234 11.908 90.103 1.00 22.69 258 THR A O 1
ATOM 1466 N N . GLU A 1 259 ? 70.113 13.925 90.541 1.00 22.03 259 GLU A N 1
ATOM 1467 C CA . GLU A 1 259 ? 71.479 13.422 90.497 1.00 23.79 259 GLU A CA 1
ATOM 1468 C C . GLU A 1 259 ? 71.793 12.521 91.685 1.00 25.67 259 GLU A C 1
ATOM 1469 O O . GLU A 1 259 ? 72.779 11.781 91.666 1.00 26.58 259 GLU A O 1
ATOM 1475 N N . SER A 1 260 ? 70.948 12.576 92.712 1.00 24.24 260 SER A N 1
ATOM 1476 C CA . SER A 1 260 ? 71.135 11.744 93.896 1.00 25.76 260 SER A CA 1
ATOM 1477 C C . SER A 1 260 ? 70.482 10.381 93.680 1.00 26.34 260 SER A C 1
ATOM 1478 O O . SER A 1 260 ? 70.456 9.541 94.582 1.00 27.63 260 SER A O 1
ATOM 1481 N N . GLY A 1 261 ? 69.946 10.174 92.482 1.00 26.32 261 GLY A N 1
ATOM 1482 C CA . GLY A 1 261 ? 69.308 8.910 92.160 1.00 25.49 261 GLY A CA 1
ATOM 1483 C C . GLY A 1 261 ? 67.856 8.810 92.583 1.00 25.44 261 GLY A C 1
ATOM 1484 O O . GLY A 1 261 ? 67.306 7.712 92.662 1.00 26.52 261 GLY A O 1
ATOM 1485 N N . LEU A 1 262 ? 67.229 9.952 92.853 1.00 23.73 262 LEU A N 1
ATOM 1486 C CA . LEU A 1 262 ? 65.830 9.973 93.266 1.00 24.23 262 LEU A CA 1
ATOM 1487 C C . LEU A 1 262 ? 64.955 10.634 92.209 1.00 23.81 262 LEU A C 1
ATOM 1488 O O . LEU A 1 262 ? 65.444 11.365 91.347 1.00 24.93 262 LEU A O 1
ATOM 1493 N N . ARG A 1 263 ? 63.657 10.375 92.281 1.00 23.43 263 ARG A N 1
ATOM 1494 C CA . ARG A 1 263 ? 62.716 10.939 91.325 1.00 22.90 263 ARG A CA 1
ATOM 1495 C C . ARG A 1 263 ? 61.975 12.139 91.892 1.00 22.84 263 ARG A C 1
ATOM 1496 O O . ARG A 1 263 ? 61.390 12.063 92.973 1.00 20.93 263 ARG A O 1
ATOM 1504 N N . VAL A 1 264 ? 62.007 13.253 91.169 1.00 21.15 264 VAL A N 1
ATOM 1505 C CA . VAL A 1 264 ? 61.279 14.434 91.612 1.00 20.81 264 VAL A CA 1
ATOM 1506 C C . VAL A 1 264 ? 59.811 14.060 91.456 1.00 22.21 264 VAL A C 1
ATOM 1507 O O . VAL A 1 264 ? 59.395 13.584 90.398 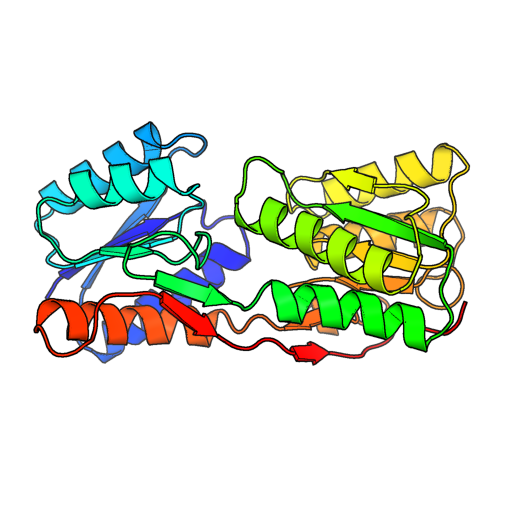1.00 22.64 264 VAL A O 1
ATOM 1511 N N . GLY A 1 265 ? 59.034 14.259 92.514 1.00 22.34 265 GLY A N 1
ATOM 1512 C CA . GLY A 1 265 ? 57.628 13.913 92.471 1.00 23.05 265 GLY A CA 1
ATOM 1513 C C . GLY A 1 265 ? 57.373 12.583 93.161 1.00 24.88 265 GLY A C 1
ATOM 1514 O O . GLY A 1 265 ? 56.852 12.540 94.274 1.00 25.77 265 GLY A O 1
ATOM 1515 N N . ALA A 1 266 ? 57.760 11.493 92.506 1.00 24.94 266 ALA A N 1
ATOM 1516 C CA . ALA A 1 266 ? 57.559 10.153 93.048 1.00 25.53 266 ALA A CA 1
ATOM 1517 C C . ALA A 1 266 ? 58.307 9.894 94.356 1.00 25.42 266 ALA A C 1
ATOM 1518 O O . ALA A 1 266 ? 57.768 9.271 95.269 1.00 26.21 266 ALA A O 1
ATOM 1520 N N . ASP A 1 267 ? 59.549 10.361 94.445 1.00 23.81 267 ASP A N 1
ATOM 1521 C CA . ASP A 1 267 ? 60.348 10.162 95.650 1.00 22.87 267 ASP A CA 1
ATOM 1522 C C . ASP A 1 267 ? 60.344 11.402 96.534 1.00 21.59 267 ASP A C 1
ATOM 1523 O O . ASP A 1 267 ? 60.104 11.314 97.736 1.00 21.21 267 ASP A O 1
ATOM 1528 N N . ILE A 1 268 ? 60.620 12.558 95.940 1.00 20.11 268 ILE A N 1
ATOM 1529 C CA . ILE A 1 268 ? 60.616 13.805 96.693 1.00 18.18 268 ILE A CA 1
ATOM 1530 C C . ILE A 1 268 ? 59.836 14.861 95.925 1.00 19.25 268 ILE A C 1
ATOM 1531 O O . ILE A 1 268 ? 60.240 15.274 94.835 1.00 18.31 268 ILE A O 1
ATOM 1536 N N . SER A 1 269 ? 58.708 15.281 96.488 1.00 16.34 269 SER A N 1
ATOM 1537 C CA . SER A 1 269 ? 57.878 16.299 95.856 1.00 16.48 269 SER A CA 1
ATOM 1538 C C . SER A 1 269 ? 58.494 17.669 96.085 1.00 16.45 269 SER A C 1
ATOM 1539 O O . SER A 1 269 ? 59.169 17.903 97.091 1.00 15.43 269 SER A O 1
ATOM 1542 N N . VAL A 1 270 ? 58.254 18.579 95.149 1.00 15.16 270 VAL A N 1
ATOM 1543 C CA . VAL A 1 270 ? 58.809 19.918 95.249 1.00 15.26 270 VAL A CA 1
ATOM 1544 C C . VAL A 1 270 ? 57.790 20.975 94.866 1.00 15.82 270 VAL A C 1
ATOM 1545 O O . VAL A 1 270 ? 57.077 20.833 93.870 1.00 16.11 270 VAL A O 1
ATOM 1549 N N . VAL A 1 271 ? 57.711 22.029 95.675 1.00 13.50 271 VAL A N 1
ATOM 1550 C CA . VAL A 1 271 ? 56.817 23.141 95.390 1.00 13.44 271 VAL A CA 1
ATOM 1551 C C . VAL A 1 271 ? 57.693 24.386 95.302 1.00 14.83 271 VAL A C 1
ATOM 1552 O O . VAL A 1 271 ? 58.485 24.662 96.204 1.00 14.96 271 VAL A O 1
ATOM 1556 N N . GLY A 1 272 ? 57.572 25.118 94.199 1.00 14.33 272 GLY A N 1
ATOM 1557 C CA . GLY A 1 272 ? 58.358 26.326 94.034 1.00 14.21 272 GLY A CA 1
ATOM 1558 C C . GLY A 1 272 ? 57.561 27.560 94.407 1.00 14.49 272 GLY A C 1
ATOM 1559 O O . GLY A 1 272 ? 56.572 27.474 95.140 1.00 14.08 272 GLY A O 1
ATOM 1560 N N . TYR A 1 273 ? 57.985 28.718 93.907 1.00 12.42 273 TYR A N 1
ATOM 1561 C CA . TYR A 1 273 ? 57.287 29.964 94.203 1.00 13.26 273 TYR A CA 1
ATOM 1562 C C . TYR A 1 273 ? 57.634 31.002 93.137 1.00 15.19 273 TYR A C 1
ATOM 1563 O O . TYR A 1 273 ? 58.812 31.246 92.879 1.00 15.52 273 TYR A O 1
ATOM 1572 N N . ASP A 1 274 ? 56.590 31.578 92.531 1.00 13.79 274 ASP A N 1
ATOM 1573 C CA . ASP A 1 274 ? 56.658 32.615 91.491 1.00 16.25 274 ASP A CA 1
ATOM 1574 C C . ASP A 1 274 ? 55.849 32.286 90.237 1.00 15.18 274 ASP A C 1
ATOM 1575 O O . ASP A 1 274 ? 55.082 33.113 89.749 1.00 14.37 274 ASP A O 1
ATOM 1580 N N . ASP A 1 275 ? 56.034 31.067 89.742 1.00 15.77 275 ASP A N 1
ATOM 1581 C CA . ASP A 1 275 ? 55.433 30.583 88.499 1.00 17.38 275 ASP A CA 1
ATOM 1582 C C . ASP A 1 275 ? 56.096 31.342 87.361 1.00 18.06 275 ASP A C 1
ATOM 1583 O O . ASP A 1 275 ? 55.450 32.087 86.616 1.00 17.07 275 ASP A O 1
ATOM 1588 N N . THR A 1 276 ? 57.408 31.167 87.254 1.00 18.46 276 THR A N 1
ATOM 1589 C CA . THR A 1 276 ? 58.171 31.815 86.197 1.00 18.41 276 THR A CA 1
ATOM 1590 C C . THR A 1 276 ? 57.786 31.161 84.881 1.00 18.51 276 THR A C 1
ATOM 1591 O O . THR A 1 276 ? 57.281 30.041 84.858 1.00 17.88 276 THR A O 1
ATOM 1595 N N . GLU A 1 277 ? 58.024 31.863 83.779 1.00 20.33 277 GLU A N 1
ATOM 1596 C CA . GLU A 1 277 ? 57.704 31.324 82.468 1.00 22.96 277 GLU A CA 1
ATOM 1597 C C . GLU A 1 277 ? 58.418 29.991 82.268 1.00 21.78 277 GLU A C 1
ATOM 1598 O O . GLU A 1 277 ? 57.834 29.035 81.761 1.00 23.72 277 GLU A O 1
ATOM 1604 N N . ASP A 1 278 ? 59.677 29.924 82.690 1.00 19.76 278 ASP A N 1
ATOM 1605 C CA . ASP A 1 278 ? 60.471 28.705 82.550 1.00 19.45 278 ASP A CA 1
ATOM 1606 C C . ASP A 1 278 ? 59.946 27.514 83.351 1.00 18.76 278 ASP A C 1
ATOM 1607 O O . ASP A 1 278 ? 60.126 26.368 82.943 1.00 17.79 278 ASP A O 1
ATOM 1612 N N . SER A 1 279 ? 59.304 27.777 84.487 1.00 17.22 279 SER A N 1
ATOM 1613 C CA . SER A 1 279 ? 58.836 26.693 85.347 1.00 17.16 279 SER A CA 1
ATOM 1614 C C . SER A 1 279 ? 57.938 25.656 84.683 1.00 17.28 279 SER A C 1
ATOM 1615 O O . SER A 1 279 ? 57.923 24.498 85.095 1.00 16.94 279 SER A O 1
ATOM 1618 N N . SER A 1 280 ? 57.198 26.059 83.657 1.00 17.55 280 SER A N 1
ATOM 1619 C CA . SER A 1 280 ? 56.313 25.131 82.966 1.00 18.42 280 SER A CA 1
ATOM 1620 C C . SER A 1 280 ? 57.113 24.126 82.142 1.00 19.43 280 SER A C 1
ATOM 1621 O O . SER A 1 280 ? 56.575 23.115 81.687 1.00 19.96 280 SER A O 1
ATOM 1624 N N . CYS A 1 281 ? 58.398 24.404 81.946 1.00 18.29 281 CYS A N 1
ATOM 1625 C CA . CYS A 1 281 ? 59.238 23.509 81.162 1.00 18.23 281 CYS A CA 1
ATOM 1626 C C . CYS A 1 281 ? 60.376 22.859 81.935 1.00 18.21 281 CYS A C 1
ATOM 1627 O O . CYS A 1 281 ? 61.319 22.337 81.345 1.00 17.16 281 CYS A O 1
ATOM 1630 N N . TYR A 1 282 ? 60.305 22.902 83.262 1.00 17.36 282 TYR A N 1
ATOM 1631 C CA . TYR A 1 282 ? 61.326 22.236 84.053 1.00 17.76 282 TYR A CA 1
ATOM 1632 C C . TYR A 1 282 ? 61.046 20.752 83.862 1.00 17.49 282 TYR A C 1
ATOM 1633 O O . TYR A 1 282 ? 59.993 20.381 83.341 1.00 18.45 282 TYR A O 1
ATOM 1642 N N . ILE A 1 283 ? 61.977 19.905 84.283 1.00 17.35 283 ILE A N 1
ATOM 1643 C CA . ILE A 1 283 ? 61.802 18.468 84.139 1.00 19.29 283 ILE A CA 1
ATOM 1644 C C . ILE A 1 283 ? 61.753 17.774 85.496 1.00 19.72 283 ILE A C 1
ATOM 1645 O O . ILE A 1 283 ? 62.787 17.585 86.137 1.00 20.27 283 ILE A O 1
ATOM 1650 N N . PRO A 1 284 ? 60.545 17.404 85.961 1.00 19.07 284 PRO A N 1
ATOM 1651 C CA . PRO A 1 284 ? 59.263 17.615 85.278 1.00 18.35 284 PRO A CA 1
ATOM 1652 C C . PRO A 1 284 ? 58.698 19.001 85.593 1.00 17.10 284 PRO A C 1
ATOM 1653 O O . PRO A 1 284 ? 59.234 19.710 86.448 1.00 17.69 284 PRO A O 1
ATOM 1657 N N . PRO A 1 285 ? 57.618 19.410 84.902 1.00 15.89 285 PRO A N 1
ATOM 1658 C CA . PRO A 1 285 ? 57.015 20.725 85.148 1.00 15.70 285 PRO A CA 1
ATOM 1659 C C . PRO A 1 285 ? 56.766 20.944 86.637 1.00 15.82 285 PRO A C 1
ATOM 1660 O O . PRO A 1 285 ? 56.254 20.067 87.332 1.00 15.70 285 PRO A O 1
ATOM 1664 N N . LEU A 1 286 ? 57.125 22.135 87.096 1.00 14.30 286 LEU A N 1
ATOM 1665 C CA . LEU A 1 286 ? 57.057 22.504 88.507 1.00 14.70 286 LEU A CA 1
ATOM 1666 C C . LEU A 1 286 ? 55.770 23.061 89.108 1.00 14.02 286 LEU A C 1
ATOM 1667 O O . LEU A 1 286 ? 55.216 24.049 88.630 1.00 15.75 286 LEU A O 1
ATOM 1672 N N . THR A 1 287 ? 55.309 22.418 90.177 1.00 14.36 287 THR A N 1
ATOM 1673 C CA . THR A 1 287 ? 54.133 22.886 90.901 1.00 14.23 287 THR A CA 1
ATOM 1674 C C . THR A 1 287 ? 54.668 24.104 91.637 1.00 14.23 287 THR A C 1
ATOM 1675 O O . THR A 1 287 ? 55.731 24.036 92.253 1.00 14.10 287 THR A O 1
ATOM 1679 N N . THR A 1 288 ? 53.935 25.209 91.594 1.00 14.08 288 THR A N 1
ATOM 1680 C CA . THR A 1 288 ? 54.427 26.428 92.214 1.00 14.75 288 THR A CA 1
ATOM 1681 C C . THR A 1 288 ? 53.306 27.381 92.627 1.00 14.93 288 THR A C 1
ATOM 1682 O O . THR A 1 288 ? 52.125 27.076 92.466 1.00 15.39 288 THR A O 1
ATOM 1686 N N . ILE A 1 289 ? 53.697 28.527 93.177 1.00 13.83 289 ILE A N 1
ATOM 1687 C CA . ILE A 1 289 ? 52.755 29.554 93.607 1.00 13.36 289 ILE A CA 1
ATOM 1688 C C . ILE A 1 289 ? 52.902 30.727 92.649 1.00 12.09 289 ILE A C 1
ATOM 1689 O O . ILE A 1 289 ? 53.976 31.321 92.536 1.00 13.06 289 ILE A O 1
ATOM 1694 N N . LYS A 1 290 ? 51.822 31.063 91.958 1.00 12.80 290 LYS A N 1
ATOM 1695 C CA . LYS A 1 290 ? 51.878 32.158 91.007 1.00 13.57 290 LYS A CA 1
ATOM 1696 C C . LYS A 1 290 ? 51.812 33.549 91.619 1.00 15.48 290 LYS A C 1
ATOM 1697 O O . LYS A 1 290 ? 50.889 33.869 92.369 1.00 15.82 290 LYS A O 1
ATOM 1703 N N . GLN A 1 291 ? 52.815 34.363 91.301 1.00 15.94 291 GLN A N 1
ATOM 1704 C CA . GLN A 1 291 ? 52.867 35.755 91.734 1.00 16.27 291 GLN A CA 1
ATOM 1705 C C . GLN A 1 291 ? 52.858 36.514 90.412 1.00 15.47 291 GLN A C 1
ATOM 1706 O O . GLN A 1 291 ? 53.832 36.469 89.663 1.00 16.41 291 GLN A O 1
ATOM 1712 N N . ASP A 1 292 ? 51.757 37.200 90.130 1.00 15.39 292 ASP A N 1
ATOM 1713 C CA . ASP A 1 292 ? 51.614 37.941 88.876 1.00 14.91 292 ASP A CA 1
ATOM 1714 C C . ASP A 1 292 ? 52.397 39.255 88.891 1.00 13.59 292 ASP A C 1
ATOM 1715 O O . ASP A 1 292 ? 51.839 40.324 89.136 1.00 13.64 292 ASP A O 1
ATOM 1720 N N . PHE A 1 293 ? 53.695 39.164 88.616 1.00 14.00 293 PHE A N 1
ATOM 1721 C CA . PHE A 1 293 ? 54.563 40.337 88.622 1.00 15.09 293 PHE A CA 1
ATOM 1722 C C . PHE A 1 293 ? 54.126 41.414 87.642 1.00 14.96 293 PHE A C 1
ATOM 1723 O O . PHE A 1 293 ? 54.297 42.605 87.904 1.00 15.55 293 PHE A O 1
ATOM 1731 N N . ARG A 1 294 ? 53.565 41.003 86.510 1.00 16.18 294 ARG A N 1
ATOM 1732 C CA . ARG A 1 294 ? 53.111 41.967 85.519 1.00 16.96 294 ARG A CA 1
ATOM 1733 C C . ARG A 1 294 ? 51.995 42.809 86.127 1.00 16.13 294 ARG A C 1
ATOM 1734 O O . ARG A 1 294 ? 51.971 44.033 85.984 1.00 15.66 294 ARG A O 1
ATOM 1742 N N . LEU A 1 295 ? 51.066 42.146 86.810 1.00 15.49 295 LEU A N 1
ATOM 1743 C CA . LEU A 1 295 ? 49.959 42.846 87.441 1.00 16.94 295 LEU A CA 1
ATOM 1744 C C . LEU A 1 295 ? 50.484 43.809 88.505 1.00 15.26 295 LEU A C 1
ATOM 1745 O O . LEU A 1 295 ? 50.024 44.945 88.603 1.00 17.34 295 LEU A O 1
ATOM 1750 N N . LEU A 1 296 ? 51.450 43.356 89.296 1.00 14.08 296 LEU A N 1
ATOM 1751 C CA . LEU A 1 296 ? 52.023 44.201 90.342 1.00 14.41 296 LEU A CA 1
ATOM 1752 C C . LEU A 1 296 ? 52.666 45.459 89.760 1.00 15.23 296 LEU A C 1
ATOM 1753 O O . LEU A 1 296 ? 52.403 46.570 90.220 1.00 14.15 296 LEU A O 1
ATOM 1758 N N . GLY A 1 297 ? 53.513 45.281 88.750 1.00 15.14 297 GLY A N 1
ATOM 1759 C CA . GLY A 1 297 ? 54.174 46.419 88.136 1.00 15.31 297 GLY A CA 1
ATOM 1760 C C . GLY A 1 297 ? 53.180 47.379 87.513 1.00 15.36 297 GLY A C 1
ATOM 1761 O O . GLY A 1 297 ? 53.264 48.591 87.707 1.00 14.75 297 GLY A O 1
ATOM 1762 N N . GLN A 1 298 ? 52.231 46.835 86.759 1.00 15.74 298 GLN A N 1
ATOM 1763 C CA . GLN A 1 298 ? 51.209 47.651 86.116 1.00 16.66 298 GLN A CA 1
ATOM 1764 C C . GLN A 1 298 ? 50.424 48.439 87.162 1.00 16.86 298 GLN A C 1
ATOM 1765 O O . GLN A 1 298 ? 50.263 49.658 87.059 1.00 16.85 298 GLN A O 1
ATOM 1771 N N . THR A 1 299 ? 49.944 47.735 88.178 1.00 16.06 299 THR A N 1
ATOM 1772 C CA . THR A 1 299 ? 49.158 48.367 89.228 1.00 16.66 299 THR A CA 1
ATOM 1773 C C . THR A 1 299 ? 49.939 49.436 89.990 1.00 16.24 299 THR A C 1
ATOM 1774 O O . THR A 1 299 ? 49.375 50.465 90.366 1.00 17.34 299 THR A O 1
ATOM 1778 N N . SER A 1 300 ? 51.235 49.214 90.200 1.00 15.53 300 SER A N 1
ATOM 1779 C CA . SER A 1 300 ? 52.045 50.186 90.934 1.00 14.70 300 SER A CA 1
ATOM 1780 C C . SER A 1 300 ? 52.097 51.540 90.232 1.00 14.80 300 SER A C 1
ATOM 1781 O O . SER A 1 300 ? 52.124 52.585 90.883 1.00 14.32 300 SER A O 1
ATOM 1784 N N . VAL A 1 301 ? 52.109 51.529 88.903 1.00 13.79 301 VAL A N 1
ATOM 1785 C CA . VAL A 1 301 ? 52.154 52.780 88.158 1.00 14.03 301 VAL A CA 1
ATOM 1786 C C . VAL A 1 301 ? 50.822 53.507 88.288 1.00 15.85 301 VAL A C 1
ATOM 1787 O O . VAL A 1 301 ? 50.788 54.705 88.580 1.00 17.29 301 VAL A O 1
ATOM 1791 N N . ASP A 1 302 ? 49.726 52.782 88.086 1.00 16.67 302 ASP A N 1
ATOM 1792 C CA . ASP A 1 302 ? 48.403 53.386 88.207 1.00 18.70 302 ASP A CA 1
ATOM 1793 C C . ASP A 1 302 ? 48.242 53.978 89.604 1.00 17.04 302 ASP A C 1
ATOM 1794 O O . ASP A 1 302 ? 47.760 55.097 89.764 1.00 17.78 302 ASP A O 1
ATOM 1799 N N . ARG A 1 303 ? 48.657 53.217 90.612 1.00 15.77 303 ARG A N 1
ATOM 1800 C CA . ARG A 1 303 ? 48.549 53.645 92.005 1.00 15.51 303 ARG A CA 1
ATOM 1801 C C . ARG A 1 303 ? 49.388 54.886 92.305 1.00 15.03 303 ARG A C 1
ATOM 1802 O O . ARG A 1 303 ? 48.916 55.822 92.951 1.00 14.83 303 ARG A O 1
ATOM 1810 N N . LEU A 1 304 ? 50.633 54.893 91.835 1.00 14.43 304 LEU A N 1
ATOM 1811 C CA . LEU A 1 304 ? 51.519 56.028 92.076 1.00 15.87 304 LEU A CA 1
ATOM 1812 C C . LEU A 1 304 ? 50.955 57.311 91.485 1.00 17.39 304 LEU A C 1
ATOM 1813 O O . LEU A 1 3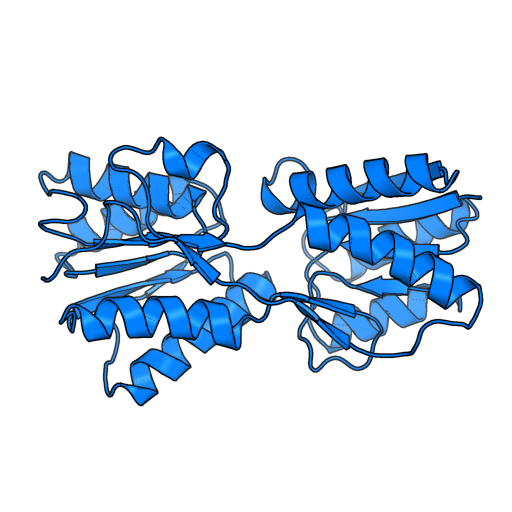04 ? 50.978 58.362 92.127 1.00 17.57 304 LEU A O 1
ATOM 1818 N N . LEU A 1 305 ? 50.455 57.228 90.257 1.00 18.12 305 LEU A N 1
ATOM 1819 C CA . LEU A 1 305 ? 49.895 58.407 89.616 1.00 19.65 305 LEU A CA 1
ATOM 1820 C C . LEU A 1 305 ? 48.641 58.880 90.350 1.00 19.09 305 LEU A C 1
ATOM 1821 O O . LEU A 1 305 ? 48.407 60.081 90.466 1.00 20.40 305 LEU A O 1
ATOM 1826 N N . GLN A 1 306 ? 47.841 57.943 90.855 1.00 17.66 306 GLN A N 1
ATOM 1827 C CA . GLN A 1 306 ? 46.637 58.314 91.597 1.00 18.58 306 GLN A CA 1
ATOM 1828 C C . GLN A 1 306 ? 47.071 59.005 92.883 1.00 16.88 306 GLN A C 1
ATOM 1829 O O . GLN A 1 306 ? 46.481 60.006 93.291 1.00 17.71 306 GLN A O 1
ATOM 1835 N N . LEU A 1 307 ? 48.107 58.468 93.521 1.00 17.20 307 LEU A N 1
ATOM 1836 C CA . LEU A 1 307 ? 48.620 59.060 94.753 1.00 18.92 307 LEU A CA 1
ATOM 1837 C C . LEU A 1 307 ? 49.122 60.478 94.498 1.00 20.29 307 LEU A C 1
ATOM 1838 O O . LEU A 1 307 ? 48.889 61.383 95.307 1.00 20.92 307 LEU A O 1
ATOM 1843 N N . SER A 1 308 ? 49.803 60.669 93.370 1.00 21.36 308 SER A N 1
ATOM 1844 C CA . SER A 1 308 ? 50.346 61.978 93.020 1.00 23.79 308 SER A CA 1
ATOM 1845 C C . SER A 1 308 ? 49.249 63.007 92.765 1.00 25.55 308 SER A C 1
ATOM 1846 O O . SER A 1 308 ? 49.482 64.210 92.878 1.00 26.42 308 SER A O 1
ATOM 1849 N N . GLN A 1 309 ? 48.053 62.534 92.426 1.00 26.02 309 GLN A N 1
ATOM 1850 C CA . GLN A 1 309 ? 46.930 63.429 92.167 1.00 28.34 309 GLN A CA 1
ATOM 1851 C C . GLN A 1 309 ? 45.957 63.472 93.344 1.00 28.34 309 GLN A C 1
ATOM 1852 O O . GLN A 1 309 ? 44.907 64.112 93.268 1.00 28.57 309 GLN A O 1
AT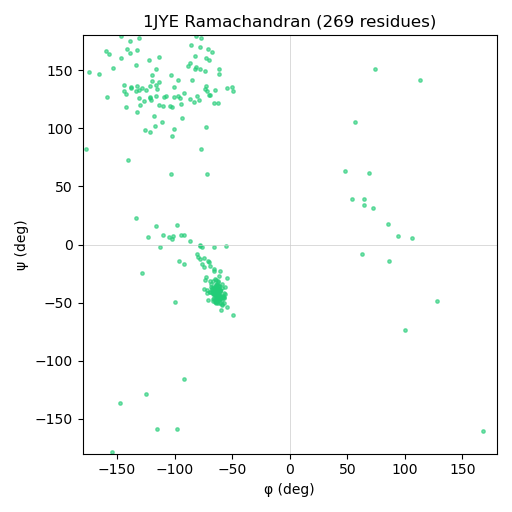OM 1858 N N . GLY A 1 310 ? 46.311 62.787 94.428 1.00 27.95 310 GLY A N 1
ATOM 1859 C CA . GLY A 1 310 ? 45.467 62.765 95.611 1.00 29.07 310 GLY A CA 1
ATOM 1860 C C . GLY A 1 310 ? 44.118 62.103 95.409 1.00 30.11 310 GLY A C 1
ATOM 1861 O O . GLY A 1 310 ? 43.125 62.507 96.016 1.00 30.91 310 GLY A O 1
ATOM 1862 N N . GLN A 1 311 ? 44.075 61.078 94.564 1.00 28.67 311 GLN A N 1
ATOM 1863 C CA . GLN A 1 311 ? 42.825 60.380 94.297 1.00 29.51 311 GLN A CA 1
ATOM 1864 C C . GLN A 1 311 ? 42.905 58.891 94.592 1.00 29.11 311 GLN A C 1
ATOM 1865 O O . GLN A 1 311 ? 41.967 58.142 94.320 1.00 24.25 311 GLN A O 1
ATOM 1871 N N . ALA A 1 312 ? 44.027 58.465 95.157 1.00 29.57 312 ALA A N 1
ATOM 1872 C CA . ALA A 1 312 ? 44.210 57.061 95.484 1.00 33.70 312 ALA A CA 1
ATOM 1873 C C . ALA A 1 312 ? 43.754 56.806 96.907 1.00 37.81 312 ALA A C 1
ATOM 1874 O O . ALA A 1 312 ? 42.579 56.966 97.237 1.00 41.83 312 ALA A O 1
ATOM 1876 N N . VAL A 1 313 ? 44.698 56.415 97.750 1.00 40.31 313 VAL A N 1
ATOM 1877 C CA . VAL A 1 313 ? 44.413 56.122 99.141 1.00 41.88 313 VAL A CA 1
ATOM 1878 C C . VAL A 1 313 ? 45.615 56.477 100.001 1.00 41.34 313 VAL A C 1
ATOM 1879 O O . VAL A 1 313 ? 46.232 57.528 99.826 1.00 42.56 313 VAL A O 1
ATOM 1883 N N . LYS A 1 314 ? 45.938 55.589 100.930 1.00 41.46 314 LYS A N 1
ATOM 1884 C CA . LYS A 1 314 ? 47.067 55.774 101.821 1.00 39.37 314 LYS A CA 1
ATOM 1885 C C . LYS A 1 314 ? 47.164 54.525 102.681 1.00 36.92 314 LYS A C 1
ATOM 1886 O O . LYS A 1 314 ? 46.670 54.498 103.809 1.00 38.64 314 LYS A O 1
ATOM 1892 N N . GLY A 1 315 ? 47.790 53.487 102.137 1.00 30.93 315 GLY A N 1
ATOM 1893 C CA . GLY A 1 315 ? 47.930 52.247 102.873 1.00 25.56 315 GLY A CA 1
ATOM 1894 C C . GLY A 1 315 ? 48.405 51.101 102.002 1.00 22.30 315 GLY A C 1
ATOM 1895 O O . GLY A 1 315 ? 48.964 51.313 100.926 1.00 19.33 315 GLY A O 1
ATOM 1896 N N . ASN A 1 316 ? 48.174 49.883 102.473 1.00 20.34 316 ASN A N 1
ATOM 1897 C CA . ASN A 1 316 ? 48.591 48.692 101.751 1.00 18.24 316 ASN A CA 1
ATOM 1898 C C . ASN A 1 316 ? 47.482 47.957 101.017 1.00 18.26 316 ASN A C 1
ATOM 1899 O O . ASN A 1 316 ? 46.333 47.923 101.460 1.00 18.47 316 ASN A O 1
ATOM 1904 N N . GLN A 1 317 ? 47.849 47.382 99.875 1.00 15.34 317 GLN A N 1
ATOM 1905 C CA . GLN A 1 317 ? 46.945 46.566 99.082 1.00 15.77 317 GLN A CA 1
ATOM 1906 C C . GLN A 1 317 ? 47.635 45.216 98.992 1.00 16.11 317 GLN A C 1
ATOM 1907 O O . GLN A 1 317 ? 48.853 45.145 98.795 1.00 14.99 317 GLN A O 1
ATOM 1913 N N . LEU A 1 318 ? 46.860 44.151 99.163 1.00 14.20 318 LEU A N 1
ATOM 1914 C CA . LEU A 1 318 ? 47.380 42.797 99.066 1.00 14.24 318 LEU A CA 1
ATOM 1915 C C . LEU A 1 318 ? 46.868 42.197 97.765 1.00 15.48 318 LEU A C 1
ATOM 1916 O O . LEU A 1 318 ? 45.666 42.223 97.499 1.00 17.55 318 LEU A O 1
ATOM 1921 N N . LEU A 1 319 ? 47.779 41.672 96.952 1.00 14.99 319 LEU A N 1
ATOM 1922 C CA . LEU A 1 319 ? 47.397 41.043 95.694 1.00 15.19 319 LEU A CA 1
ATOM 1923 C C . LEU A 1 319 ? 47.311 39.545 95.919 1.00 15.31 319 LEU A C 1
ATOM 1924 O O . LEU A 1 319 ? 48.117 38.967 96.646 1.00 15.26 319 LEU A O 1
ATOM 1929 N N . PRO A 1 320 ? 46.328 38.891 95.292 1.00 16.29 320 PRO A N 1
ATOM 1930 C CA . PRO A 1 320 ? 46.175 37.446 95.455 1.00 16.45 320 PRO A CA 1
ATOM 1931 C C . PRO A 1 320 ? 47.241 36.626 94.735 1.00 16.08 320 PRO A C 1
ATOM 1932 O O . PRO A 1 320 ? 47.921 37.113 93.827 1.00 16.62 320 PRO A O 1
ATOM 1936 N N . VAL A 1 321 ? 47.384 35.382 95.173 1.00 15.03 321 VAL A N 1
ATOM 1937 C CA . VAL A 1 321 ? 48.309 34.433 94.573 1.00 14.54 321 VAL A CA 1
ATOM 1938 C C . VAL A 1 321 ? 47.495 33.158 94.404 1.00 15.35 321 VAL A C 1
ATOM 1939 O O . VAL A 1 321 ? 46.395 33.040 94.952 1.00 18.57 321 VAL A O 1
ATOM 1943 N N . SER A 1 322 ? 48.017 32.210 93.640 1.00 14.30 322 SER A N 1
ATOM 1944 C CA . SER A 1 322 ? 47.307 30.960 93.427 1.00 14.90 322 SER A CA 1
ATOM 1945 C C . SER A 1 322 ? 48.287 29.812 93.276 1.00 14.27 322 SER A C 1
ATOM 1946 O O . SER A 1 322 ? 49.467 30.019 92.992 1.00 15.25 322 SER A O 1
ATOM 1949 N N . LEU A 1 323 ? 47.790 28.600 93.486 1.00 13.51 323 LEU A N 1
ATOM 1950 C CA . LEU A 1 323 ? 48.600 27.399 93.366 1.00 13.90 323 LEU A CA 1
ATOM 1951 C C . LEU A 1 323 ? 48.488 26.865 91.946 1.00 14.64 323 LEU A C 1
ATOM 1952 O O . LEU A 1 323 ? 47.387 26.714 91.418 1.00 15.29 323 LEU A O 1
ATOM 1957 N N . VAL A 1 324 ? 49.632 26.588 91.331 1.00 14.42 324 VAL A N 1
ATOM 1958 C CA . VAL A 1 324 ? 49.661 26.046 89.976 1.00 15.16 324 VAL A CA 1
ATOM 1959 C C . VAL A 1 324 ? 50.155 24.613 90.116 1.00 15.25 324 VAL A C 1
ATOM 1960 O O . VAL A 1 324 ? 51.334 24.379 90.369 1.00 16.56 324 VAL A O 1
ATOM 1964 N N . LYS A 1 325 ? 49.246 23.656 89.978 1.00 16.25 325 LYS A N 1
ATOM 1965 C CA . LYS A 1 325 ? 49.605 22.252 90.116 1.00 17.32 325 LYS A CA 1
ATOM 1966 C C . LYS A 1 325 ? 50.177 21.682 88.833 1.00 17.60 325 LYS A C 1
ATOM 1967 O O . LYS A 1 325 ? 49.534 21.727 87.785 1.00 17.28 325 LYS A O 1
ATOM 1973 N N . ARG A 1 326 ? 51.389 21.149 88.919 1.00 16.32 326 ARG A N 1
ATOM 1974 C CA . ARG A 1 326 ? 52.016 20.549 87.754 1.00 17.29 326 ARG A CA 1
ATOM 1975 C C . ARG A 1 326 ? 52.453 19.105 88.013 1.00 18.31 326 ARG A C 1
ATOM 1976 O O . ARG A 1 326 ? 51.661 18.305 88.517 1.00 20.04 326 ARG A O 1
ATOM 1984 N N . LYS A 1 327 ? 53.705 18.771 87.712 1.00 18.14 327 LYS A N 1
ATOM 1985 C CA . LYS A 1 327 ? 54.168 17.391 87.849 1.00 18.42 327 LYS A CA 1
ATOM 1986 C C . LYS A 1 327 ? 55.163 17.057 88.953 1.00 17.79 327 LYS A C 1
ATOM 1987 O O . LYS A 1 327 ? 55.667 15.934 88.999 1.00 19.73 327 LYS A O 1
ATOM 1993 N N . THR A 1 328 ? 55.445 17.998 89.846 1.00 16.14 328 THR A N 1
ATOM 1994 C CA . THR A 1 328 ? 56.428 17.741 90.892 1.00 16.31 328 THR A CA 1
ATOM 1995 C C . THR A 1 328 ? 55.864 17.416 92.270 1.00 16.15 328 THR A C 1
ATOM 1996 O O . THR A 1 328 ? 56.621 17.318 93.236 1.00 15.93 328 THR A O 1
ATOM 2000 N N . THR A 1 329 ? 54.550 17.248 92.359 1.00 16.41 329 THR A N 1
ATOM 2001 C CA . THR A 1 329 ? 53.914 16.929 93.635 1.00 19.25 329 THR A CA 1
ATOM 2002 C C . THR A 1 329 ? 52.969 15.736 93.535 1.00 20.66 329 THR A C 1
ATOM 2003 O O . THR A 1 329 ? 52.000 15.745 92.769 1.00 21.02 329 THR A O 1
ATOM 2007 N N . LEU A 1 330 ? 53.274 14.708 94.319 1.00 20.92 330 LEU A N 1
ATOM 2008 C CA . LEU A 1 330 ? 52.486 13.483 94.366 1.00 21.38 330 LEU A CA 1
ATOM 2009 C C . LEU A 1 330 ? 52.437 13.005 95.811 1.00 22.43 330 LEU A C 1
ATOM 2010 O O . LEU A 1 330 ? 53.169 13.513 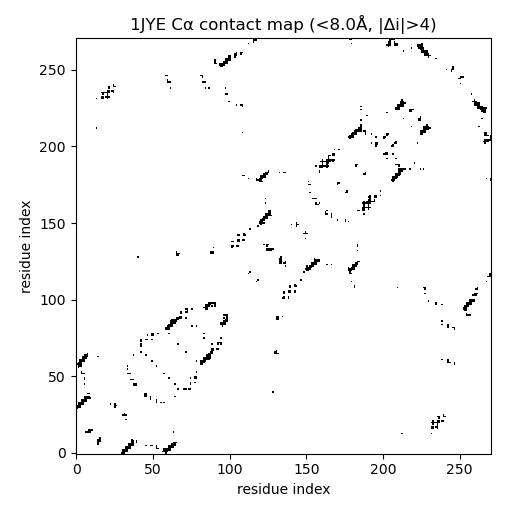96.662 1.00 21.31 330 LEU A O 1
ATOM 2015 N N . ALA A 1 331 ? 51.574 12.035 96.089 1.00 23.00 331 ALA A N 1
ATOM 2016 C CA . ALA A 1 331 ? 51.476 11.489 97.438 1.00 24.65 331 ALA A CA 1
ATOM 2017 C C . ALA A 1 331 ? 52.843 10.894 97.767 1.00 26.40 331 ALA A C 1
ATOM 2018 O O . ALA A 1 331 ? 53.563 10.453 96.869 1.00 28.64 331 ALA A O 1
ATOM 2020 N N . PRO A 1 332 ? 53.224 10.875 99.053 1.00 26.88 332 PRO A N 1
ATOM 2021 C CA . PRO A 1 332 ? 54.529 10.319 99.426 1.00 28.16 332 PRO A CA 1
ATOM 2022 C C . PRO A 1 332 ? 54.695 8.836 99.108 1.00 29.75 332 PRO A C 1
ATOM 2023 O O . PRO A 1 332 ? 53.670 8.154 98.895 1.00 30.49 332 PRO A O 1
#

Foldseek 3Di:
DEAEEEAEDCVAPLRVLLVVLLCVLCVVVVYHYDYHYFPDDDLVSSLVSLVVRVVVVHQFYEYHAFDEQVSVVVSCVSNPPRHYEYEFYDQPRQFHYEYAPLLQFLLQVLVQQVVQPFQAEEEEFAAPSGRLSVSNVVNNCVNCVVVVHDHPYYYYAHSACCRLQVVLLVCVVVVRFGQEYEYEAQRSQLNNCVNQVVVVHHQAVRYFYEHEAPDVCQPVRVPRHWYKHDNSSCRSNVSNVQRVCVSVVNHDGGYDYHYIGIHDTRRHHRD

GO terms:
  GO:0042802 identical protein binding (F, IPI)
  GO:0000987 cis-regulatory region sequence-specific DNA binding (F, IDA)
  GO:0001217 DNA-binding transcription repressor activity (F, IDA)
  GO:0045892 negative regulation of DNA-templated transcription (P, IMP)
  GO:0005829 cytosol (C, HDA)

Organism: Escherichia coli (strain K12) (NCBI:txid83333)

CATH classification: 3.40.50.2300 (+1 more: 3.40.50.2300)

B-factor: mean 21.98, std 8.58, range [11.54, 61.09]

Sequence (271 aa):
LLIGVATSSLALHAPSQIVAAILSRADQLGASVVVSMVERSGVEACKTAVHNLLAQRVSGLIINYPLDDQDAIAVEAACTNVPALFLDVSDQTPINSIIFSHEDGTRLGVEHLVALGHQQIALLAGPLSSVSARLRLAGWHKYLTRNQIQPIAEREGDWSAMSGFQQTMQMLNEGIVPTAMLVANDQMALGAMRAITESGLRVGADISVVGYDDTEDSSCYIPPLTTIKQDFRLLGQTSVDRLLQLSQGQAVKGNQLLPVSLVKRKTTLAP